Protein AF-A0A6L8K650-F1 (afdb_monomer)

Nearest PDB structures (foldseek):
  8h9d-assembly1_B  TM=2.030E-01  e=3.044E+00  Lachnospiraceae bacterium
  9czx-assembly1_A  TM=2.035E-01  e=5.532E+00  Homo sapiens
  6sgb-assembly1_FH  TM=1.474E-01  e=5.212E+00  Trypanosoma brucei brucei

Organism: NCBI:txid2692175

InterPro domains:
  IPR011727 Conserved hypothetical protein CHP02117 [PF09601] (38-194)

Mean predicted aligned error: 8.69 Å

Structure (mmCIF, N/CA/C/O backbone):
data_AF-A0A6L8K650-F1
#
_entry.id   AF-A0A6L8K650-F1
#
loop_
_atom_site.group_PDB
_atom_site.id
_atom_site.type_symbol
_atom_site.label_atom_id
_atom_site.label_alt_id
_atom_site.label_comp_id
_atom_site.label_asym_id
_atom_site.label_entity_id
_atom_site.label_seq_id
_atom_site.pdbx_PDB_ins_code
_atom_site.Cartn_x
_atom_site.Cartn_y
_atom_site.Cartn_z
_atom_site.occupancy
_atom_site.B_iso_or_equiv
_atom_site.auth_seq_id
_atom_site.auth_comp_id
_atom_site.auth_asym_id
_atom_site.auth_atom_id
_atom_site.pdbx_PDB_model_num
ATOM 1 N N . MET A 1 1 ? -36.665 32.846 -12.725 1.00 59.66 1 MET A N 1
ATOM 2 C CA . MET A 1 1 ? -35.659 33.021 -11.647 1.00 59.66 1 MET A CA 1
ATOM 3 C C . MET A 1 1 ? -35.936 32.150 -10.416 1.00 59.66 1 MET A C 1
ATOM 5 O O . MET A 1 1 ? -35.085 31.331 -10.105 1.00 59.66 1 MET A O 1
ATOM 9 N N . LYS A 1 2 ? -37.113 32.217 -9.766 1.00 64.81 2 LYS A N 1
ATOM 10 C CA . LYS A 1 2 ? -37.442 31.394 -8.571 1.00 64.81 2 LYS A CA 1
ATOM 11 C C . LYS A 1 2 ? -37.298 29.869 -8.769 1.00 64.81 2 LYS A C 1
ATOM 13 O O . LYS A 1 2 ? -36.776 29.189 -7.899 1.00 64.81 2 LYS A O 1
ATOM 18 N N . SER A 1 3 ? -37.685 29.346 -9.937 1.00 71.38 3 SER A N 1
ATOM 19 C CA . SER A 1 3 ? -37.555 27.914 -10.277 1.00 71.38 3 SER A CA 1
ATOM 20 C C . SER A 1 3 ? -36.099 27.442 -10.433 1.00 71.38 3 SER A C 1
ATOM 22 O O . SER A 1 3 ? -35.783 26.313 -10.069 1.00 71.38 3 SER A O 1
ATOM 24 N N . ILE A 1 4 ? -35.204 28.307 -10.921 1.00 80.31 4 ILE A N 1
ATOM 25 C CA . ILE A 1 4 ? -33.773 27.995 -11.074 1.00 80.31 4 ILE A CA 1
ATOM 26 C C . ILE A 1 4 ? -33.098 27.963 -9.701 1.00 80.31 4 ILE A C 1
ATOM 28 O O . ILE A 1 4 ? -32.397 27.005 -9.401 1.00 80.31 4 ILE A O 1
ATOM 32 N N . PHE A 1 5 ? -33.386 28.945 -8.840 1.00 80.81 5 PHE A N 1
ATOM 33 C CA . PHE A 1 5 ? -32.907 28.943 -7.456 1.00 80.81 5 PHE A CA 1
ATOM 34 C C . PHE A 1 5 ? -33.382 27.704 -6.695 1.00 80.81 5 PHE A C 1
ATOM 36 O O . PHE A 1 5 ? -32.567 27.038 -6.075 1.00 80.81 5 PHE A O 1
ATOM 43 N N . LEU A 1 6 ? -34.657 27.322 -6.825 1.00 77.56 6 LEU A N 1
ATOM 44 C CA . LEU A 1 6 ? -35.187 26.118 -6.181 1.00 77.56 6 LEU A CA 1
ATOM 45 C C . LEU A 1 6 ? -34.489 24.835 -6.663 1.00 77.56 6 LEU A C 1
ATOM 47 O O . LEU A 1 6 ? -34.169 23.974 -5.851 1.00 77.56 6 LEU A O 1
ATOM 51 N N . ARG A 1 7 ? -34.202 24.712 -7.967 1.00 83.31 7 ARG A N 1
ATOM 52 C CA . ARG A 1 7 ? -33.464 23.564 -8.522 1.00 83.31 7 ARG A CA 1
ATOM 53 C C . ARG A 1 7 ? -32.014 23.521 -8.043 1.00 83.31 7 ARG A C 1
ATOM 55 O O . ARG A 1 7 ? -31.540 22.446 -7.702 1.00 83.31 7 ARG A O 1
ATOM 62 N N . ILE A 1 8 ? -31.339 24.669 -7.969 1.00 84.56 8 ILE A N 1
ATOM 63 C CA . ILE A 1 8 ? -29.972 24.770 -7.436 1.00 84.56 8 ILE A CA 1
ATOM 64 C C . ILE A 1 8 ? -29.956 24.416 -5.946 1.00 84.56 8 ILE A C 1
ATOM 66 O O . ILE A 1 8 ? -29.115 23.637 -5.516 1.00 84.56 8 ILE A O 1
ATOM 70 N N . THR A 1 9 ? -30.911 24.919 -5.163 1.00 83.94 9 THR A N 1
ATOM 71 C CA . THR A 1 9 ? -31.036 24.596 -3.737 1.00 83.94 9 THR A CA 1
ATOM 72 C C . THR A 1 9 ? -31.316 23.112 -3.517 1.00 83.94 9 THR A C 1
ATOM 74 O O . THR A 1 9 ? -30.666 22.509 -2.673 1.00 83.94 9 THR A O 1
ATOM 77 N N . ILE A 1 10 ? -32.209 22.494 -4.300 1.00 82.62 10 ILE A N 1
ATOM 78 C CA . ILE A 1 10 ? -32.459 21.044 -4.236 1.00 82.62 10 ILE A CA 1
ATOM 79 C C . ILE A 1 10 ? -31.198 20.261 -4.620 1.00 82.62 10 ILE A C 1
ATOM 81 O O . ILE A 1 10 ? -30.844 19.316 -3.925 1.00 82.62 10 ILE A O 1
ATOM 85 N N . PHE A 1 11 ? -30.484 20.667 -5.672 1.00 79.25 11 PHE A N 1
ATOM 86 C CA . PHE A 1 11 ? -29.248 20.005 -6.093 1.00 79.25 11 PHE A CA 1
ATOM 87 C C . PHE A 1 11 ? -28.149 20.104 -5.021 1.00 79.25 11 PHE A C 1
ATOM 89 O O . PHE A 1 11 ? -27.496 19.111 -4.715 1.00 79.25 11 PHE A O 1
ATOM 96 N N . LEU A 1 12 ? -28.001 21.269 -4.382 1.00 77.62 12 LEU A N 1
ATOM 97 C CA . LEU A 1 12 ? -27.090 21.472 -3.251 1.00 77.62 12 LEU A CA 1
ATOM 98 C C . LEU A 1 12 ? -27.502 20.648 -2.021 1.00 77.62 12 LEU A C 1
ATOM 100 O O . LEU A 1 12 ? -26.639 20.062 -1.376 1.00 77.62 12 LEU A O 1
ATOM 104 N N . LEU A 1 13 ? -28.800 20.545 -1.715 1.00 71.19 13 LEU A N 1
ATOM 105 C CA . LEU A 1 13 ? -29.311 19.708 -0.620 1.00 71.19 13 LEU A CA 1
ATOM 106 C C . LEU A 1 13 ? -29.096 18.209 -0.873 1.00 71.19 13 LEU A C 1
ATOM 108 O O . LEU A 1 13 ? -28.743 17.485 0.055 1.00 71.19 13 LEU A O 1
ATOM 112 N N . VAL A 1 14 ? -29.258 17.745 -2.114 1.00 68.69 14 VAL A N 1
ATOM 113 C CA . VAL A 1 14 ? -28.962 16.357 -2.507 1.00 68.69 14 VAL A CA 1
ATOM 114 C C . VAL A 1 14 ? -27.458 16.072 -2.415 1.00 68.69 14 VAL A C 1
ATOM 116 O O . VAL A 1 14 ? -27.069 15.025 -1.902 1.00 68.69 14 VAL A O 1
ATOM 119 N N . LEU A 1 15 ? -26.602 17.017 -2.820 1.00 61.91 15 LEU A N 1
ATOM 120 C CA . LEU A 1 15 ? -25.147 16.915 -2.639 1.00 61.91 15 LEU A CA 1
ATOM 121 C C . LEU A 1 15 ? -24.738 16.895 -1.155 1.00 61.91 15 LEU A C 1
ATOM 123 O O . LEU A 1 15 ? -23.827 16.158 -0.786 1.00 61.91 15 LEU A O 1
ATOM 127 N N . LEU A 1 16 ? -25.426 17.654 -0.296 1.00 57.44 16 LEU A N 1
ATOM 128 C CA . LEU A 1 16 ? -25.187 17.675 1.153 1.00 57.44 16 LEU A CA 1
ATOM 129 C C . LEU A 1 16 ? -25.610 16.363 1.842 1.00 57.44 16 LEU A C 1
ATOM 131 O O . LEU A 1 16 ? -24.931 15.918 2.763 1.00 57.44 16 LEU A O 1
ATOM 135 N N . GLN A 1 17 ? -26.680 15.708 1.378 1.00 52.38 17 GLN A N 1
ATOM 136 C CA . GLN A 1 17 ? -27.142 14.407 1.897 1.00 52.38 17 GLN A CA 1
ATOM 137 C C . GLN A 1 17 ? -26.203 13.242 1.527 1.00 52.38 17 GLN A C 1
ATOM 139 O O . GLN A 1 17 ? -26.107 12.267 2.270 1.00 52.38 17 GLN A O 1
ATOM 144 N N . ALA A 1 18 ? -25.449 13.350 0.428 1.00 51.81 18 ALA A N 1
ATOM 145 C CA . ALA A 1 18 ? -24.455 12.346 0.040 1.00 51.81 18 ALA A CA 1
ATOM 146 C C . ALA A 1 18 ? -23.216 12.313 0.964 1.00 51.81 18 ALA A C 1
ATOM 148 O O . ALA A 1 18 ? -22.463 11.341 0.945 1.00 51.81 18 ALA A O 1
ATOM 149 N N . GLY A 1 19 ? -23.007 13.341 1.797 1.00 47.22 19 GLY A N 1
ATOM 150 C CA . GLY A 1 19 ? -21.854 13.440 2.700 1.00 47.22 19 GLY A CA 1
ATOM 151 C C . GLY A 1 19 ? -21.900 12.507 3.917 1.00 47.22 19 GLY A C 1
ATOM 152 O O . GLY A 1 19 ? -20.856 12.205 4.488 1.00 47.22 19 GLY A O 1
ATOM 153 N N . CYS A 1 20 ? -23.080 12.010 4.306 1.00 48.50 20 CYS A N 1
ATOM 154 C CA . CYS A 1 20 ? -23.229 11.104 5.454 1.00 48.50 20 CYS A CA 1
ATOM 155 C C . CYS A 1 20 ? -22.991 9.625 5.108 1.00 48.50 20 CYS A C 1
ATOM 157 O O . CYS A 1 20 ? -22.769 8.824 6.008 1.00 48.50 20 CYS A O 1
ATOM 159 N N . ALA A 1 21 ? -22.986 9.259 3.823 1.00 52.47 21 ALA A N 1
ATOM 160 C CA . ALA A 1 21 ? -22.781 7.880 3.367 1.00 52.47 21 ALA A CA 1
ATOM 161 C C . ALA A 1 21 ? -21.301 7.436 3.362 1.00 52.47 21 ALA A C 1
ATOM 163 O O . ALA A 1 21 ? -20.984 6.356 2.867 1.00 52.47 21 ALA A O 1
ATOM 164 N N . GLY A 1 22 ? -20.388 8.283 3.855 1.00 63.62 22 GLY A N 1
ATOM 165 C CA . GLY A 1 22 ? -18.945 8.066 3.744 1.00 63.62 22 GLY A CA 1
ATOM 166 C C . GLY A 1 22 ? -18.230 7.595 5.013 1.00 63.62 22 GLY A C 1
ATOM 167 O O . GLY A 1 22 ? -17.076 7.178 4.926 1.00 63.62 22 GLY A O 1
ATOM 168 N N . VAL A 1 23 ? -18.872 7.671 6.182 1.00 73.31 23 VAL A N 1
ATOM 169 C CA . VAL A 1 23 ? -18.232 7.309 7.455 1.00 73.31 23 VAL A CA 1
ATOM 170 C C . VAL A 1 23 ? -18.497 5.830 7.743 1.00 73.31 23 VAL A C 1
ATOM 172 O O . VAL A 1 23 ? -19.666 5.460 7.858 1.00 73.31 23 VAL A O 1
ATOM 175 N N . PRO A 1 24 ? -17.459 4.986 7.867 1.00 82.06 24 PRO A N 1
ATOM 176 C CA . PRO A 1 24 ? -17.648 3.577 8.178 1.00 82.06 24 PRO A CA 1
ATOM 177 C C . PRO A 1 24 ? -18.309 3.412 9.547 1.00 82.06 24 PRO A C 1
ATOM 179 O O . PRO A 1 24 ? -17.928 4.068 10.519 1.00 82.06 24 PRO A O 1
ATOM 182 N N . ALA A 1 25 ? -19.287 2.518 9.634 1.00 85.50 25 ALA A N 1
ATOM 183 C CA . ALA A 1 25 ? -19.864 2.066 10.887 1.00 85.50 25 ALA A CA 1
ATOM 184 C C . ALA A 1 25 ? -19.207 0.756 11.334 1.00 85.50 25 ALA A C 1
ATOM 186 O O . ALA A 1 25 ? -18.624 0.004 10.554 1.00 85.50 25 ALA A O 1
ATOM 187 N N . ARG A 1 26 ? -19.332 0.433 12.624 1.00 84.38 26 ARG A N 1
ATOM 188 C CA . ARG A 1 26 ? -18.786 -0.818 13.172 1.00 84.38 26 ARG A CA 1
ATOM 189 C C . ARG A 1 26 ? -19.390 -2.064 12.516 1.00 84.38 26 ARG A C 1
ATOM 191 O O . ARG A 1 26 ? -18.689 -3.058 12.365 1.00 84.38 26 ARG A O 1
ATOM 198 N N . SER A 1 27 ? -20.665 -2.003 12.134 1.00 88.12 27 SER A N 1
ATOM 199 C CA . SER A 1 27 ? -21.363 -3.068 11.403 1.00 88.12 27 SER A CA 1
ATOM 200 C C . SER A 1 27 ? -20.740 -3.381 10.045 1.00 88.12 27 SER A C 1
ATOM 202 O O . SER A 1 27 ? -20.952 -4.474 9.531 1.00 88.12 27 SER A O 1
ATOM 204 N N . ASP A 1 28 ? -19.973 -2.444 9.485 1.00 89.88 28 ASP A N 1
ATOM 205 C CA . ASP A 1 28 ? -19.364 -2.576 8.163 1.00 89.88 28 ASP A CA 1
ATOM 206 C C . ASP A 1 28 ? -17.992 -3.260 8.237 1.00 89.88 28 ASP A C 1
ATOM 208 O O . ASP A 1 28 ? -17.417 -3.619 7.211 1.00 89.88 28 ASP A O 1
ATOM 212 N N . LEU A 1 29 ? -17.441 -3.441 9.445 1.00 91.25 29 LEU A N 1
ATOM 213 C CA . LEU A 1 29 ? -16.182 -4.152 9.631 1.00 91.25 29 LEU A CA 1
ATOM 214 C C . LEU A 1 29 ? -16.368 -5.657 9.393 1.00 91.25 29 LEU A C 1
ATOM 216 O O . LEU A 1 29 ? -17.342 -6.245 9.875 1.00 91.25 29 LEU A O 1
ATOM 220 N N . PRO A 1 30 ? -15.386 -6.321 8.759 1.00 89.00 30 PRO A N 1
ATOM 221 C CA . PRO A 1 30 ? -15.392 -7.768 8.632 1.00 89.00 30 PRO A CA 1
ATOM 222 C C . PRO A 1 30 ? -15.540 -8.464 9.990 1.00 89.00 30 PRO A C 1
ATOM 224 O O . PRO A 1 30 ? -14.806 -8.198 10.954 1.00 89.00 30 PRO A O 1
ATOM 227 N N . SER A 1 31 ? -16.501 -9.382 10.044 1.00 86.69 31 SER A N 1
ATOM 228 C CA . SER A 1 31 ? -16.737 -10.243 11.200 1.00 86.69 31 SER A CA 1
ATOM 229 C C . SER A 1 31 ? -15.712 -11.380 11.255 1.00 86.69 31 SER A C 1
ATOM 231 O O . SER A 1 31 ? -15.200 -11.825 10.230 1.00 86.69 31 SER A O 1
ATOM 233 N N . GLY A 1 32 ? -15.437 -11.881 12.461 1.00 88.00 32 GLY A N 1
ATOM 234 C CA . GLY A 1 32 ? -14.516 -12.998 12.684 1.00 88.00 32 GLY A CA 1
ATOM 235 C C . GLY A 1 32 ? -13.090 -12.587 13.062 1.00 88.00 32 GLY A C 1
ATOM 236 O O . GLY A 1 32 ? -12.798 -11.422 13.364 1.00 88.00 32 GLY A O 1
ATOM 237 N N . SER A 1 33 ? -12.216 -13.599 13.098 1.00 91.50 33 SER A N 1
ATOM 238 C CA . SER A 1 33 ? -10.804 -13.449 13.457 1.00 91.50 33 SER A CA 1
ATOM 239 C C . SER A 1 33 ? -10.058 -12.612 12.418 1.00 91.50 33 SER A C 1
ATOM 241 O O . SER A 1 33 ? -10.231 -12.796 11.212 1.00 91.50 33 SER A O 1
ATOM 243 N N . LYS A 1 34 ? -9.211 -11.703 12.904 1.00 95.25 34 LYS A N 1
ATOM 244 C CA . LYS A 1 34 ? -8.369 -10.813 12.100 1.00 95.25 34 LYS A CA 1
ATOM 245 C C . LYS A 1 34 ? -6.898 -11.073 12.441 1.00 95.25 34 LYS A C 1
ATOM 247 O O . LYS A 1 34 ? -6.323 -10.311 13.214 1.00 95.25 34 LYS A O 1
ATOM 252 N N . PRO A 1 35 ? -6.321 -12.194 11.967 1.00 96.62 35 PRO A N 1
ATOM 253 C CA . PRO A 1 35 ? -4.983 -12.618 12.375 1.00 96.62 35 PRO A CA 1
ATOM 254 C C . PRO A 1 35 ? -3.867 -11.750 11.781 1.00 96.62 35 PRO A C 1
ATOM 256 O O . PRO A 1 35 ? -2.741 -11.813 12.265 1.00 96.62 35 PRO A O 1
ATOM 259 N N . HIS A 1 36 ? -4.162 -10.941 10.758 1.00 98.06 36 HIS A N 1
ATOM 260 C CA . HIS A 1 36 ? -3.174 -10.107 10.077 1.00 98.06 36 HIS A CA 1
ATOM 261 C C . HIS A 1 36 ? -3.326 -8.645 10.460 1.00 98.06 36 HIS A C 1
ATOM 263 O O . HIS A 1 36 ? -4.435 -8.150 10.659 1.00 98.06 36 HIS A O 1
ATOM 269 N N . THR A 1 37 ? -2.204 -7.934 10.498 1.00 98.25 37 THR A N 1
ATOM 270 C CA . THR A 1 37 ? -2.181 -6.472 10.574 1.00 98.25 37 THR A CA 1
ATOM 271 C C . THR A 1 37 ? -1.413 -5.942 9.376 1.00 98.25 37 THR A C 1
ATOM 273 O O . THR A 1 37 ? -0.283 -6.357 9.127 1.00 98.25 37 THR A O 1
ATOM 276 N N . ILE A 1 38 ? -2.030 -5.021 8.643 1.00 98.44 38 ILE A N 1
ATOM 277 C CA . ILE A 1 38 ? -1.358 -4.215 7.622 1.00 98.44 38 ILE A CA 1
ATOM 278 C C . ILE A 1 38 ? -1.255 -2.782 8.123 1.00 98.44 38 ILE A C 1
ATOM 280 O O . ILE A 1 38 ? -2.034 -2.362 8.983 1.00 98.44 38 ILE A O 1
ATOM 284 N N . TYR A 1 39 ? -0.330 -2.014 7.565 1.00 98.50 39 TYR A N 1
ATOM 285 C CA . TYR A 1 39 ? -0.172 -0.616 7.929 1.00 98.50 39 TYR A CA 1
ATOM 286 C C . TYR A 1 39 ? -0.296 0.269 6.699 1.00 98.50 39 TYR A C 1
ATOM 288 O O . TYR A 1 39 ? 0.430 0.098 5.724 1.00 98.50 39 TYR A O 1
ATOM 296 N N . LEU A 1 40 ? -1.209 1.233 6.753 1.00 97.75 40 LEU A N 1
ATOM 297 C CA . LEU A 1 40 ? -1.225 2.335 5.804 1.00 97.75 40 LEU A CA 1
ATOM 298 C C . LEU A 1 40 ? -0.169 3.353 6.229 1.00 97.75 40 LEU A C 1
ATOM 300 O O . LEU A 1 40 ? -0.213 3.836 7.358 1.00 97.75 40 LEU A O 1
ATOM 304 N N . VAL A 1 41 ? 0.743 3.689 5.322 1.00 95.94 41 VAL A N 1
ATOM 305 C CA . VAL A 1 41 ? 1.815 4.665 5.537 1.00 95.94 41 VAL A CA 1
ATOM 306 C C . VAL A 1 41 ? 1.568 5.883 4.655 1.00 95.94 41 VAL A C 1
ATOM 308 O O . VAL A 1 41 ? 1.332 5.738 3.453 1.00 95.94 41 VAL A O 1
ATOM 311 N N . GLN A 1 42 ? 1.638 7.079 5.235 1.00 90.56 42 GLN A N 1
ATOM 312 C CA . GLN A 1 42 ? 1.537 8.349 4.522 1.00 90.56 42 GLN A CA 1
ATOM 313 C C . GLN A 1 42 ? 2.910 9.029 4.415 1.00 90.56 42 GLN A C 1
ATOM 315 O O . GLN A 1 42 ? 3.587 9.269 5.405 1.00 90.56 42 GLN A O 1
ATOM 320 N N . TYR A 1 43 ? 3.295 9.415 3.200 1.00 85.00 43 TYR A N 1
ATOM 321 C CA . TYR A 1 43 ? 4.481 10.225 2.915 1.00 85.00 43 TYR A CA 1
ATOM 322 C C . TYR A 1 43 ? 4.040 11.566 2.325 1.00 85.00 43 TYR A C 1
ATOM 324 O O . TYR A 1 43 ? 4.046 11.772 1.108 1.00 85.00 43 TYR A O 1
ATOM 332 N N . GLY A 1 44 ? 3.569 12.473 3.185 1.00 82.75 44 GLY A N 1
ATOM 333 C CA . GLY A 1 44 ? 2.995 13.758 2.777 1.00 82.75 44 GLY A CA 1
ATOM 334 C C . GLY A 1 44 ? 1.749 13.596 1.895 1.00 82.75 44 GLY A C 1
ATOM 335 O O . GLY A 1 44 ? 0.628 13.531 2.391 1.00 82.75 44 GLY A O 1
ATOM 336 N N . TRP A 1 45 ? 1.945 13.540 0.581 1.00 77.38 45 TRP A N 1
ATOM 337 C CA . TRP A 1 45 ? 0.917 13.462 -0.465 1.00 77.38 45 TRP A CA 1
ATOM 338 C C . TRP A 1 45 ? 0.803 12.072 -1.115 1.00 77.38 45 TRP A C 1
ATOM 340 O O . TRP A 1 45 ? -0.113 11.844 -1.909 1.00 77.38 45 TRP A O 1
ATOM 350 N N . HIS A 1 46 ? 1.692 11.148 -0.744 1.00 84.62 46 HIS A N 1
ATOM 351 C CA . HIS A 1 46 ? 1.741 9.771 -1.222 1.00 84.62 46 HIS A CA 1
ATOM 352 C C . HIS A 1 46 ? 1.318 8.784 -0.126 1.00 84.62 46 HIS A C 1
ATOM 354 O O . HIS A 1 46 ? 1.495 9.058 1.062 1.00 84.62 46 HIS A O 1
ATOM 360 N N . THR A 1 47 ? 0.774 7.633 -0.522 1.00 90.19 47 THR A N 1
ATOM 361 C CA . THR A 1 47 ? 0.422 6.537 0.387 1.00 90.19 47 THR A CA 1
ATOM 362 C C . THR A 1 47 ?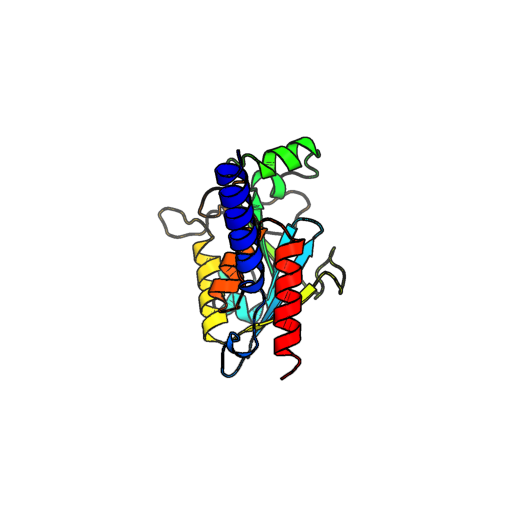 0.962 5.203 -0.115 1.00 90.19 47 THR A C 1
ATOM 364 O O . THR A 1 47 ? 0.997 4.947 -1.318 1.00 90.19 47 THR A O 1
ATOM 367 N N . ALA A 1 48 ? 1.361 4.353 0.827 1.00 95.06 48 ALA A N 1
ATOM 368 C CA . ALA A 1 48 ? 1.846 2.998 0.589 1.00 95.06 48 ALA A CA 1
ATOM 369 C C . ALA A 1 48 ? 1.326 2.050 1.680 1.00 95.06 48 ALA A C 1
ATOM 371 O O . ALA A 1 48 ? 0.862 2.491 2.734 1.00 95.06 48 ALA A O 1
ATOM 372 N N . LEU A 1 49 ? 1.404 0.745 1.434 1.00 98.19 49 LEU A N 1
ATOM 373 C CA . LEU A 1 49 ? 1.039 -0.285 2.402 1.00 98.19 49 LEU A CA 1
ATOM 374 C C . LEU A 1 49 ? 2.291 -1.011 2.891 1.00 98.19 49 LEU A C 1
ATOM 376 O O . LEU A 1 49 ? 3.135 -1.410 2.095 1.00 98.19 49 LEU A O 1
ATOM 380 N N . LEU A 1 50 ? 2.405 -1.194 4.201 1.00 98.25 50 LEU A N 1
ATOM 381 C CA . LEU A 1 50 ? 3.454 -1.974 4.844 1.00 98.25 50 LEU A CA 1
ATOM 382 C C . LEU A 1 50 ? 2.848 -3.259 5.417 1.00 98.25 50 LEU A C 1
ATOM 384 O O . LEU A 1 50 ? 1.795 -3.237 6.060 1.00 98.25 50 LEU A O 1
ATOM 388 N N . PHE A 1 51 ? 3.535 -4.369 5.193 1.00 98.31 51 PHE A N 1
ATOM 389 C CA . PHE A 1 51 ? 3.092 -5.718 5.529 1.00 98.31 51 PHE A CA 1
ATOM 390 C C . PHE A 1 51 ? 4.108 -6.411 6.422 1.00 98.31 51 PHE A C 1
ATOM 392 O O . PHE A 1 51 ? 5.302 -6.148 6.284 1.00 98.31 51 PHE A O 1
ATOM 399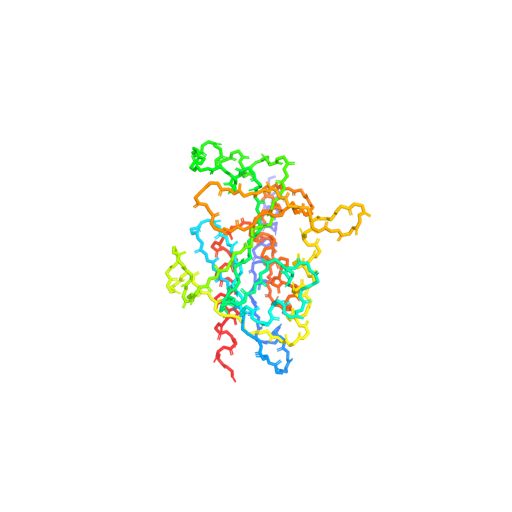 N N . ASP A 1 52 ? 3.652 -7.344 7.262 1.00 97.62 52 ASP A N 1
ATOM 400 C CA . ASP A 1 52 ? 4.531 -8.395 7.783 1.00 97.62 52 ASP A CA 1
ATOM 401 C C . ASP A 1 52 ? 5.140 -9.161 6.599 1.00 97.62 52 ASP A C 1
ATOM 403 O O . ASP A 1 52 ? 4.414 -9.662 5.733 1.00 97.62 52 ASP A O 1
ATOM 407 N N . GLY A 1 53 ? 6.471 -9.178 6.530 1.00 96.81 53 GLY A N 1
ATOM 408 C CA . GLY A 1 53 ? 7.207 -9.700 5.383 1.00 96.81 53 GLY A CA 1
ATOM 409 C C . GLY A 1 53 ? 6.952 -11.189 5.144 1.00 96.81 53 GLY A C 1
ATOM 410 O O . GLY A 1 53 ? 6.508 -11.539 4.047 1.00 96.81 53 GLY A O 1
ATOM 411 N N . PRO A 1 54 ? 7.146 -12.071 6.142 1.00 96.06 54 PRO A N 1
ATOM 412 C CA . PRO A 1 54 ? 6.827 -13.489 5.998 1.00 96.06 54 PRO A CA 1
ATOM 413 C C . PRO A 1 54 ? 5.383 -13.740 5.542 1.00 96.06 54 PRO A C 1
ATOM 415 O O . PRO A 1 54 ? 5.156 -14.569 4.658 1.00 96.06 54 PRO A O 1
ATOM 418 N N . ALA A 1 55 ? 4.405 -13.007 6.084 1.00 96.19 55 ALA A N 1
ATOM 419 C CA . ALA A 1 55 ? 2.999 -13.200 5.743 1.00 96.19 55 ALA A CA 1
ATOM 420 C C . ALA A 1 55 ? 2.678 -12.889 4.272 1.00 96.19 55 ALA A C 1
ATOM 422 O O . ALA A 1 55 ? 1.969 -13.682 3.639 1.00 96.19 55 ALA A O 1
ATOM 423 N N . ILE A 1 56 ? 3.172 -11.767 3.727 1.00 96.81 56 ILE A N 1
ATOM 424 C CA . ILE A 1 56 ? 2.936 -11.396 2.319 1.00 96.81 56 ILE A CA 1
ATOM 425 C C . ILE A 1 56 ? 3.756 -12.260 1.355 1.00 96.81 56 ILE A C 1
ATOM 427 O O . ILE A 1 56 ? 3.218 -12.731 0.352 1.00 96.81 56 ILE A O 1
ATOM 431 N N . LEU A 1 57 ? 5.032 -12.515 1.661 1.00 95.44 57 LEU A N 1
ATOM 432 C CA . LEU A 1 57 ? 5.938 -13.244 0.767 1.00 95.44 57 LEU A CA 1
ATOM 433 C C . LEU A 1 57 ? 5.551 -14.718 0.619 1.00 95.44 57 LEU A C 1
ATOM 435 O O . LEU A 1 57 ? 5.699 -15.273 -0.464 1.00 95.44 57 LEU A O 1
ATOM 439 N N . ALA A 1 58 ? 4.976 -15.330 1.659 1.00 94.31 58 ALA A N 1
ATOM 440 C CA . ALA A 1 58 ? 4.460 -16.698 1.587 1.00 94.31 58 ALA A CA 1
ATOM 441 C C . ALA A 1 58 ? 3.204 -16.851 0.705 1.00 94.31 58 ALA A C 1
ATOM 443 O O . ALA A 1 58 ? 2.838 -17.973 0.360 1.00 94.31 58 ALA A O 1
ATOM 444 N N . ARG A 1 59 ? 2.513 -15.751 0.375 1.00 95.12 59 ARG A N 1
ATOM 445 C CA . ARG A 1 59 ? 1.239 -15.761 -0.368 1.00 95.12 59 ARG A CA 1
ATOM 446 C C . ARG A 1 59 ? 1.349 -15.173 -1.770 1.00 95.12 59 ARG A C 1
ATOM 448 O O . ARG A 1 59 ? 0.569 -15.546 -2.639 1.00 95.12 59 ARG A O 1
ATOM 455 N N . SER A 1 60 ? 2.286 -14.253 -1.991 1.00 95.25 60 SER A N 1
ATOM 456 C CA . SER A 1 60 ? 2.465 -13.616 -3.294 1.00 95.25 60 SER A CA 1
ATOM 457 C C . SER A 1 60 ? 3.161 -14.558 -4.272 1.00 95.25 60 SER A C 1
ATOM 459 O O . SER A 1 60 ? 4.287 -15.000 -4.041 1.00 95.25 60 SER A O 1
ATOM 461 N N . ALA A 1 61 ? 2.525 -14.792 -5.417 1.00 93.06 61 ALA A N 1
ATOM 462 C CA . ALA A 1 61 ? 3.095 -15.575 -6.508 1.00 93.06 61 ALA A CA 1
ATOM 463 C C . ALA A 1 61 ? 4.194 -14.814 -7.269 1.00 93.06 61 ALA A C 1
ATOM 465 O O . ALA A 1 61 ? 4.982 -15.427 -7.988 1.00 93.06 61 ALA A O 1
ATOM 466 N N . LYS A 1 62 ? 4.243 -13.480 -7.141 1.00 92.00 62 LYS A N 1
ATOM 467 C CA . LYS A 1 62 ? 5.154 -12.616 -7.910 1.00 92.00 62 LYS A CA 1
ATOM 468 C C . LYS A 1 62 ? 6.286 -12.006 -7.090 1.00 92.00 62 LYS A C 1
ATOM 470 O O . LYS A 1 62 ? 7.330 -11.717 -7.661 1.00 92.00 62 LYS A O 1
ATOM 475 N N . LEU A 1 63 ? 6.107 -11.809 -5.785 1.00 91.31 63 LEU A N 1
ATOM 476 C CA . LEU A 1 63 ? 7.092 -11.135 -4.932 1.00 91.31 63 LEU A CA 1
ATOM 477 C C . LEU A 1 63 ? 8.002 -12.107 -4.176 1.00 91.31 63 LEU A C 1
ATOM 479 O O . LEU A 1 63 ? 9.161 -11.776 -3.933 1.00 91.31 63 LEU A O 1
ATOM 483 N N . GLY A 1 64 ? 7.513 -13.306 -3.841 1.00 84.69 64 GLY A N 1
ATOM 484 C CA . GLY A 1 64 ? 8.236 -14.261 -2.991 1.00 84.69 64 GLY A CA 1
ATOM 485 C C . GLY A 1 64 ? 9.569 -14.763 -3.561 1.00 84.69 64 GLY A C 1
ATOM 486 O O . GLY A 1 64 ? 10.399 -15.259 -2.813 1.00 84.69 64 GLY A O 1
ATOM 487 N N . ALA A 1 65 ? 9.814 -14.627 -4.868 1.00 81.50 65 ALA A N 1
ATOM 488 C CA . ALA A 1 65 ? 11.098 -14.996 -5.470 1.00 81.50 65 ALA A CA 1
ATOM 489 C C . ALA A 1 65 ? 12.182 -13.918 -5.287 1.00 81.50 65 ALA A C 1
ATOM 491 O O . ALA A 1 65 ? 13.365 -14.247 -5.188 1.00 81.50 65 ALA A O 1
ATOM 492 N N . ASP A 1 66 ? 11.790 -12.642 -5.244 1.00 80.56 66 ASP A N 1
ATOM 493 C CA . ASP A 1 66 ? 12.702 -11.492 -5.307 1.00 80.56 66 ASP A CA 1
ATOM 494 C C . ASP A 1 66 ? 13.063 -10.907 -3.937 1.00 80.56 66 ASP A C 1
ATOM 496 O O . ASP A 1 66 ? 14.041 -10.157 -3.826 1.00 80.56 66 ASP A O 1
ATOM 500 N N . PHE A 1 67 ? 12.285 -11.248 -2.910 1.00 83.12 67 PHE A N 1
ATOM 501 C CA . PHE A 1 67 ? 12.407 -10.739 -1.551 1.00 83.12 67 PHE A CA 1
ATOM 502 C C . PHE A 1 67 ? 12.403 -11.897 -0.560 1.00 83.12 67 PHE A C 1
ATOM 504 O O . PHE A 1 67 ? 11.505 -12.733 -0.588 1.00 83.12 67 PHE A O 1
ATOM 511 N N . HIS A 1 68 ? 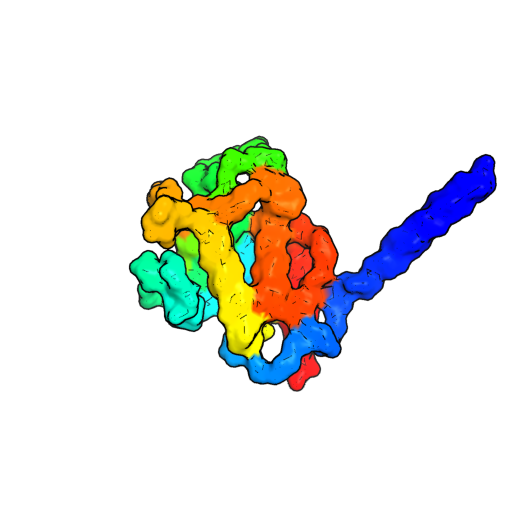13.386 -11.900 0.337 1.00 82.56 68 HIS A N 1
ATOM 512 C CA . HIS A 1 68 ? 13.556 -12.887 1.404 1.00 82.56 68 HIS A CA 1
ATOM 513 C C . HIS A 1 68 ? 14.035 -12.163 2.663 1.00 82.56 68 HIS A C 1
ATOM 515 O O . HIS A 1 68 ? 14.619 -11.085 2.565 1.00 82.56 68 HIS A O 1
ATOM 521 N N . ASP A 1 69 ? 13.780 -12.739 3.836 1.00 84.38 69 ASP A N 1
ATOM 522 C CA . ASP A 1 69 ? 14.358 -12.300 5.118 1.00 84.38 69 ASP A CA 1
ATOM 523 C C . ASP A 1 69 ? 14.106 -10.829 5.516 1.00 84.38 69 ASP A C 1
ATOM 525 O O . ASP A 1 69 ? 14.859 -10.232 6.288 1.00 84.38 69 ASP A O 1
ATOM 529 N N . HIS A 1 70 ? 13.024 -10.222 5.024 1.00 89.94 70 HIS A N 1
ATOM 530 C CA . HIS A 1 70 ? 12.606 -8.884 5.441 1.00 89.94 70 HIS A CA 1
ATOM 531 C C . HIS A 1 70 ? 11.515 -8.961 6.508 1.00 89.94 70 HIS A C 1
ATOM 533 O O . HIS A 1 70 ? 10.509 -9.637 6.314 1.00 89.94 70 HIS A O 1
ATOM 539 N N . GLN A 1 71 ? 11.689 -8.229 7.615 1.00 95.00 71 GLN A N 1
ATOM 540 C CA . GLN A 1 71 ? 10.681 -8.160 8.678 1.00 95.00 71 GLN A CA 1
ATOM 541 C C . GLN A 1 71 ? 9.384 -7.524 8.172 1.00 95.00 71 GLN A C 1
ATOM 543 O O . GLN A 1 71 ? 8.294 -8.001 8.476 1.00 95.00 71 GLN A O 1
ATOM 548 N N . TYR A 1 72 ? 9.509 -6.473 7.364 1.00 97.38 72 TYR A N 1
ATOM 549 C CA . TYR A 1 72 ? 8.384 -5.846 6.698 1.00 97.38 72 TYR A CA 1
ATOM 550 C C . TYR A 1 72 ? 8.652 -5.670 5.207 1.00 97.38 72 TYR A C 1
ATOM 552 O O . TYR A 1 72 ? 9.796 -5.520 4.774 1.00 97.38 72 TYR A O 1
ATOM 560 N N . VAL A 1 73 ? 7.580 -5.627 4.425 1.00 97.19 73 VAL A N 1
ATOM 561 C CA . VAL A 1 73 ? 7.621 -5.290 2.999 1.00 97.19 73 VAL A CA 1
ATOM 562 C C . VAL A 1 73 ? 6.716 -4.090 2.766 1.00 97.19 73 VAL A C 1
ATOM 564 O O . VAL A 1 73 ? 5.540 -4.116 3.124 1.00 97.19 73 VAL A O 1
ATOM 567 N N . LEU A 1 74 ? 7.272 -3.025 2.194 1.00 96.25 74 LEU A N 1
ATOM 568 C CA . LEU A 1 74 ? 6.531 -1.853 1.742 1.00 96.25 74 LEU A CA 1
ATOM 569 C C . LEU A 1 74 ? 6.131 -2.059 0.281 1.00 96.25 74 LEU A C 1
ATOM 571 O O . LEU A 1 74 ? 6.975 -2.419 -0.538 1.00 96.25 74 LEU A O 1
ATOM 575 N N . VAL A 1 75 ? 4.868 -1.796 -0.041 1.00 96.44 75 VAL A N 1
ATOM 576 C CA . VAL A 1 75 ? 4.319 -1.836 -1.397 1.00 96.44 75 VAL A CA 1
ATOM 577 C C . VAL A 1 75 ? 3.627 -0.510 -1.695 1.00 96.44 75 VAL A C 1
ATOM 579 O O . VAL A 1 75 ? 2.695 -0.109 -0.994 1.00 96.44 75 VAL A O 1
ATOM 582 N N . GLY A 1 76 ? 4.075 0.162 -2.749 1.00 92.62 76 GLY A N 1
ATOM 583 C CA . GLY A 1 76 ? 3.484 1.391 -3.267 1.00 92.62 76 GLY A CA 1
ATOM 584 C C . GLY A 1 76 ? 3.170 1.256 -4.752 1.00 92.62 76 GLY A C 1
ATOM 585 O O . GLY A 1 76 ? 3.846 0.531 -5.476 1.00 92.62 76 GLY A O 1
ATOM 586 N N . TRP A 1 77 ? 2.151 1.968 -5.219 1.00 89.81 77 TRP A N 1
ATOM 587 C CA . TRP A 1 77 ? 1.812 2.074 -6.638 1.00 89.81 77 TRP A CA 1
ATOM 588 C C . TRP A 1 77 ? 1.799 3.540 -7.029 1.00 89.81 77 TRP A C 1
ATOM 590 O O . TRP A 1 77 ? 1.343 4.384 -6.256 1.00 89.81 77 TRP A O 1
ATOM 600 N N . GLY A 1 78 ? 2.272 3.876 -8.218 1.00 81.38 78 GLY A N 1
ATOM 601 C CA . GLY A 1 78 ? 2.326 5.269 -8.631 1.00 81.38 78 GLY A CA 1
ATOM 602 C C . GLY A 1 78 ? 2.969 5.458 -9.986 1.00 81.38 78 GLY A C 1
ATOM 603 O O . GLY A 1 78 ? 3.052 4.531 -10.784 1.00 81.38 78 GLY A O 1
ATOM 604 N N . ASP A 1 79 ? 3.383 6.689 -10.244 1.00 70.94 79 ASP A N 1
ATOM 605 C CA . ASP A 1 79 ? 4.000 7.071 -11.505 1.00 70.94 79 ASP A CA 1
ATOM 606 C C . ASP A 1 79 ? 5.409 6.466 -11.611 1.00 70.94 79 ASP A C 1
ATOM 608 O O . ASP A 1 79 ? 6.258 6.698 -10.743 1.00 70.94 79 ASP A O 1
ATOM 612 N N . GLY A 1 80 ? 5.650 5.698 -12.677 1.00 58.66 80 GLY A N 1
ATOM 613 C C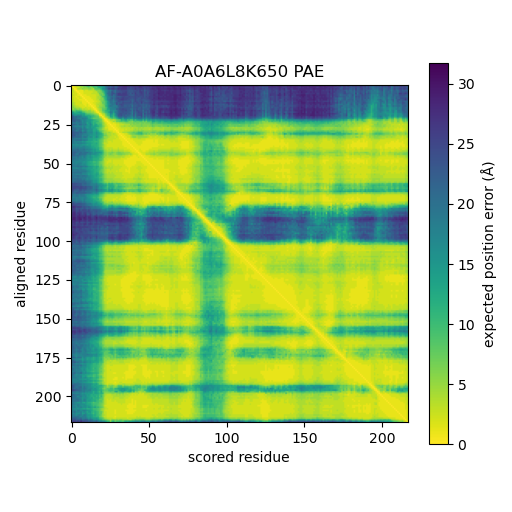A . GLY A 1 80 ? 6.946 5.091 -12.945 1.00 58.66 80 GLY A CA 1
ATOM 614 C C . GLY A 1 80 ? 8.066 6.108 -13.156 1.00 58.66 80 GLY A C 1
ATOM 615 O O . GLY A 1 80 ? 9.159 5.885 -12.655 1.00 58.66 80 GLY A O 1
ATOM 616 N N . GLU A 1 81 ? 7.816 7.249 -13.802 1.00 58.84 81 GLU A N 1
ATOM 617 C CA . GLU A 1 81 ? 8.822 8.305 -13.995 1.00 58.84 81 GLU A CA 1
ATOM 618 C C . GLU A 1 81 ? 9.195 8.991 -12.674 1.00 58.84 81 GLU A C 1
ATOM 620 O O . GLU A 1 81 ? 10.358 9.346 -12.458 1.00 58.84 81 GLU A O 1
ATOM 625 N N . TYR A 1 82 ? 8.218 9.174 -11.778 1.00 59.75 82 TYR A N 1
ATOM 626 C CA . TYR A 1 82 ? 8.429 9.828 -10.481 1.00 59.75 82 TYR A CA 1
ATOM 627 C C . TYR A 1 82 ? 9.239 8.954 -9.520 1.00 59.75 82 TYR A C 1
ATOM 629 O O . TYR A 1 82 ? 10.092 9.460 -8.797 1.00 59.75 82 TYR A O 1
ATOM 637 N N . PHE A 1 83 ? 8.999 7.643 -9.531 1.00 55.47 83 PHE A N 1
ATOM 638 C CA . PHE A 1 83 ? 9.726 6.694 -8.692 1.00 55.47 83 PHE A CA 1
ATOM 639 C C . PHE A 1 83 ? 11.157 6.398 -9.165 1.00 55.47 83 PHE A C 1
ATOM 641 O O . PHE A 1 83 ? 12.000 6.007 -8.359 1.00 55.47 83 PHE A O 1
ATOM 648 N N . VAL A 1 84 ? 11.417 6.579 -10.460 1.00 51.00 84 VAL A N 1
ATOM 649 C CA . VAL A 1 84 ? 12.681 6.240 -11.138 1.00 51.00 84 VAL A CA 1
ATOM 650 C C . VAL A 1 84 ? 13.638 7.438 -11.216 1.00 51.00 84 VAL A C 1
ATOM 652 O O . VAL A 1 84 ? 14.835 7.268 -11.406 1.00 51.00 84 VAL A O 1
ATOM 655 N N . THR A 1 85 ? 13.155 8.671 -11.038 1.00 47.97 85 THR A N 1
ATOM 656 C CA . THR A 1 85 ? 14.015 9.860 -11.134 1.00 47.97 85 THR A CA 1
ATOM 657 C C . THR A 1 85 ? 14.428 10.363 -9.750 1.00 47.97 85 THR A C 1
ATOM 659 O O . THR A 1 85 ? 13.574 10.716 -8.939 1.00 47.97 85 THR A O 1
ATOM 662 N N . GLU A 1 86 ? 15.731 10.486 -9.489 1.00 42.19 86 GLU A N 1
ATOM 663 C CA . GLU A 1 86 ? 16.241 11.205 -8.316 1.00 42.19 86 GLU A CA 1
ATOM 664 C C . GLU A 1 86 ? 15.853 12.694 -8.407 1.00 42.19 86 GLU A C 1
ATOM 666 O O . GLU A 1 86 ? 16.292 13.418 -9.297 1.00 42.19 86 GLU A O 1
ATOM 671 N N . HIS A 1 87 ? 15.002 13.159 -7.490 1.00 45.34 87 HIS A N 1
ATOM 672 C CA . HIS A 1 87 ? 14.591 14.565 -7.346 1.00 45.34 87 HIS A CA 1
ATOM 673 C C . HIS A 1 87 ? 13.889 15.189 -8.570 1.00 45.34 87 HIS A C 1
ATOM 675 O O . HIS A 1 87 ? 14.390 16.147 -9.171 1.00 45.34 87 HIS A O 1
ATOM 681 N N . PRO A 1 88 ? 12.673 14.734 -8.926 1.00 48.19 88 PRO A N 1
ATOM 682 C CA . PRO A 1 88 ? 11.901 15.399 -9.960 1.00 48.19 88 PRO A CA 1
ATOM 683 C C . PRO A 1 88 ? 11.563 16.834 -9.507 1.00 48.19 88 PRO A C 1
ATOM 685 O O . PRO A 1 88 ? 11.023 17.025 -8.412 1.00 48.19 88 PRO A O 1
ATOM 688 N N . PRO A 1 89 ? 11.845 17.866 -10.325 1.00 51.66 89 PRO A N 1
ATOM 689 C CA . PRO A 1 89 ? 11.426 19.231 -10.026 1.00 51.66 89 PRO A CA 1
ATOM 690 C C . PRO A 1 89 ? 9.903 19.289 -9.849 1.00 51.66 89 PRO A C 1
ATOM 692 O O . PRO A 1 89 ? 9.171 18.484 -10.424 1.00 51.66 89 PRO A O 1
ATOM 695 N N . TRP A 1 90 ? 9.402 20.260 -9.083 1.00 49.53 90 TRP A N 1
ATOM 696 C CA . TRP A 1 90 ? 7.967 20.406 -8.784 1.00 49.53 90 TRP A CA 1
ATOM 697 C C . TRP A 1 90 ? 7.073 20.390 -10.042 1.00 49.53 90 TRP A C 1
ATOM 699 O O . TRP A 1 90 ? 5.955 19.886 -10.006 1.00 49.53 90 TRP A O 1
ATOM 709 N N . SER A 1 91 ? 7.581 20.866 -11.182 1.00 48.53 91 SER A N 1
ATOM 710 C CA . SER A 1 91 ? 6.907 20.805 -12.483 1.00 48.53 91 SER A CA 1
ATOM 711 C C . SER A 1 91 ? 6.742 19.375 -13.013 1.00 48.53 91 SER A C 1
ATOM 713 O O . SER A 1 91 ? 5.707 19.062 -13.595 1.00 48.53 91 SER A O 1
ATOM 715 N N . LYS A 1 92 ? 7.712 18.484 -12.770 1.00 50.84 92 LYS A N 1
ATOM 716 C CA . LYS A 1 92 ? 7.589 17.042 -13.025 1.00 50.84 92 LYS A CA 1
ATOM 717 C C . LYS A 1 92 ? 6.706 16.348 -11.992 1.00 50.84 92 LYS A C 1
ATOM 719 O O . LYS A 1 92 ? 6.007 15.427 -12.369 1.00 50.84 92 LYS A O 1
ATOM 724 N N . ALA A 1 93 ? 6.665 16.806 -10.740 1.00 51.50 93 ALA A N 1
ATOM 725 C CA . ALA A 1 93 ? 5.696 16.317 -9.752 1.00 51.50 93 ALA A CA 1
ATOM 726 C C . ALA A 1 93 ? 4.244 16.637 -10.173 1.00 51.50 93 ALA A C 1
ATOM 728 O O . ALA A 1 93 ? 3.360 15.795 -10.059 1.00 51.50 93 ALA A O 1
ATOM 729 N N . VAL A 1 94 ? 4.008 17.828 -10.738 1.00 50.22 94 VAL A N 1
ATOM 730 C CA . VAL A 1 94 ? 2.714 18.217 -11.325 1.00 50.22 94 VAL A CA 1
ATOM 731 C C . VAL A 1 94 ? 2.444 17.489 -12.644 1.00 50.22 94 VAL A C 1
ATOM 733 O O . VAL A 1 94 ? 1.317 17.064 -12.870 1.00 50.22 94 VAL A O 1
ATOM 736 N N . LYS A 1 95 ? 3.452 17.286 -13.505 1.00 50.78 95 LYS A N 1
ATOM 737 C CA . LYS A 1 95 ? 3.302 16.471 -14.722 1.00 50.78 95 LYS A CA 1
ATOM 738 C C . LYS A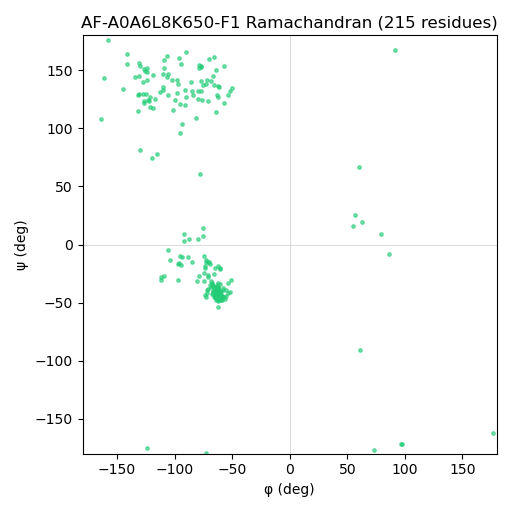 1 95 ? 2.975 15.018 -14.376 1.00 50.78 95 LYS A C 1
ATOM 740 O O . LYS A 1 95 ? 2.058 14.479 -14.973 1.00 50.78 95 LYS A O 1
ATOM 745 N N . ALA A 1 96 ? 3.641 14.438 -13.382 1.00 52.25 96 ALA A N 1
ATOM 746 C CA . ALA A 1 96 ? 3.374 13.091 -12.899 1.00 52.25 96 ALA A CA 1
ATOM 747 C C . ALA A 1 96 ? 1.920 12.944 -12.437 1.00 52.25 96 ALA A C 1
ATOM 749 O O . ALA A 1 96 ? 1.257 11.979 -12.779 1.00 52.25 96 ALA A O 1
ATOM 750 N N . LEU A 1 97 ? 1.360 13.964 -11.771 1.00 49.25 97 LEU A N 1
ATOM 751 C CA . LEU A 1 97 ? -0.066 14.014 -11.418 1.00 49.25 97 LEU A CA 1
ATOM 752 C C . LEU A 1 97 ? -1.023 14.088 -12.628 1.00 49.25 97 LEU A C 1
ATOM 754 O O . LEU A 1 97 ? -2.212 13.799 -12.471 1.00 49.25 97 LEU A O 1
ATOM 758 N N . LEU A 1 98 ? -0.545 14.499 -13.808 1.00 43.81 98 LEU A N 1
ATOM 759 C CA . LEU A 1 98 ? -1.364 14.801 -14.989 1.00 43.81 98 LEU A CA 1
ATOM 760 C C . LEU A 1 98 ? -1.174 13.812 -16.156 1.00 43.81 98 LEU A C 1
ATOM 762 O O . LEU A 1 98 ? -2.132 13.595 -16.895 1.00 43.81 98 LEU A O 1
ATOM 766 N N . ALA A 1 99 ? 0.011 13.220 -16.329 1.00 47.97 99 ALA A N 1
ATOM 767 C CA . ALA A 1 99 ? 0.348 12.270 -17.390 1.00 47.97 99 ALA A CA 1
ATOM 768 C C . ALA A 1 99 ? 1.650 11.505 -17.061 1.00 47.97 99 ALA A C 1
ATOM 770 O O . ALA A 1 99 ? 2.737 12.076 -17.166 1.00 47.97 99 ALA A O 1
ATOM 771 N N . SER A 1 100 ? 1.521 10.220 -16.715 1.00 57.12 100 SER A N 1
ATOM 772 C CA . SER A 1 100 ? 2.631 9.254 -16.673 1.00 57.12 100 SER A CA 1
ATOM 773 C C . SER A 1 100 ? 2.567 8.362 -17.908 1.00 57.12 100 SER A C 1
ATOM 775 O O . SER A 1 100 ? 1.471 7.937 -18.287 1.00 57.12 100 SER A O 1
ATOM 777 N N . ASP A 1 101 ? 3.717 8.022 -18.488 1.00 64.69 101 ASP A N 1
ATOM 778 C CA . ASP A 1 101 ? 3.786 7.086 -19.614 1.00 64.69 101 ASP A CA 1
ATOM 779 C C . ASP A 1 101 ? 3.488 5.637 -19.178 1.00 64.69 101 ASP A C 1
ATOM 781 O O . ASP A 1 101 ? 2.969 4.846 -19.967 1.00 64.69 101 ASP A O 1
ATOM 785 N N . TYR A 1 102 ? 3.764 5.283 -17.915 1.00 71.00 102 TYR A N 1
ATOM 786 C CA . TYR A 1 102 ? 3.397 3.990 -17.332 1.00 71.00 102 TYR A CA 1
ATOM 787 C C . TYR A 1 102 ? 3.407 4.023 -15.792 1.00 71.00 102 TYR A C 1
ATOM 789 O O . TYR A 1 102 ? 4.292 4.623 -15.177 1.00 71.00 102 TYR A O 1
ATOM 797 N N . PRO A 1 103 ? 2.471 3.326 -15.124 1.00 85.31 103 PRO A N 1
ATOM 798 C CA . PRO A 1 103 ? 2.541 3.166 -13.682 1.00 85.31 103 PRO A CA 1
ATOM 799 C C . PRO A 1 103 ? 3.590 2.120 -13.279 1.00 85.31 10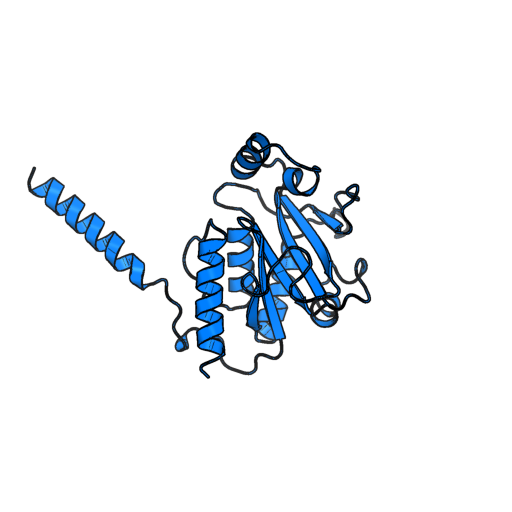3 PRO A C 1
ATOM 801 O O . PRO A 1 103 ? 3.866 1.162 -14.007 1.00 85.31 103 PRO A O 1
ATOM 804 N N . ALA A 1 104 ? 4.127 2.266 -12.072 1.00 88.38 104 ALA A N 1
ATOM 805 C CA . ALA A 1 104 ? 5.045 1.319 -11.457 1.00 88.38 104 ALA A CA 1
ATOM 806 C C . ALA A 1 104 ? 4.557 0.876 -10.075 1.00 88.38 104 ALA A C 1
ATOM 808 O O . ALA A 1 104 ? 3.918 1.634 -9.341 1.00 88.38 104 ALA A O 1
ATOM 809 N N . LEU A 1 105 ? 4.904 -0.363 -9.724 1.00 92.06 105 LEU A N 1
ATOM 810 C CA . LEU A 1 105 ? 4.778 -0.896 -8.377 1.00 92.06 105 LEU A CA 1
ATOM 811 C C . LEU A 1 105 ? 6.159 -0.882 -7.713 1.00 92.06 105 LEU A C 1
ATOM 813 O O . LEU A 1 105 ? 7.070 -1.585 -8.153 1.00 92.06 105 LEU A O 1
ATOM 817 N N . GLN A 1 106 ? 6.298 -0.086 -6.659 1.00 91.69 106 GLN A N 1
ATOM 818 C CA . GLN A 1 106 ? 7.454 -0.058 -5.771 1.00 91.69 106 GLN A CA 1
ATOM 819 C C . GLN A 1 106 ? 7.302 -1.151 -4.717 1.00 91.69 106 GLN A C 1
ATOM 821 O O . GLN A 1 106 ? 6.283 -1.205 -4.028 1.00 91.69 106 GLN A O 1
ATOM 826 N N . VAL A 1 107 ? 8.322 -1.989 -4.554 1.00 93.62 107 VAL A N 1
ATOM 827 C CA . VAL A 1 107 ? 8.378 -2.997 -3.492 1.00 93.62 107 VAL A CA 1
ATOM 828 C C . VAL A 1 107 ? 9.732 -2.934 -2.803 1.00 93.62 107 VAL A C 1
ATOM 830 O O . VAL A 1 107 ? 10.771 -2.975 -3.460 1.00 93.62 107 VAL A O 1
ATOM 833 N N . GLY A 1 108 ? 9.729 -2.839 -1.478 1.00 92.31 108 GLY A N 1
ATOM 834 C CA . GLY A 1 108 ? 10.941 -2.621 -0.697 1.00 92.31 108 GLY A CA 1
ATOM 835 C C . GLY A 1 108 ? 10.935 -3.344 0.639 1.00 92.31 108 GLY A C 1
ATOM 836 O O . GLY A 1 108 ? 9.964 -3.264 1.390 1.00 92.31 108 GLY A O 1
ATOM 837 N N . GLY A 1 109 ? 12.042 -4.007 0.973 1.00 93.75 109 GLY A N 1
ATOM 838 C CA . GLY A 1 109 ? 12.253 -4.560 2.309 1.00 93.75 109 GLY A CA 1
ATOM 839 C C . GLY A 1 109 ? 12.435 -3.453 3.352 1.00 93.75 109 GLY A C 1
ATOM 840 O O . GLY A 1 109 ? 13.072 -2.429 3.090 1.00 93.75 109 GLY A O 1
ATOM 841 N N . ARG A 1 110 ? 11.873 -3.639 4.547 1.00 93.88 110 ARG A N 1
ATOM 842 C CA . ARG A 1 110 ? 12.003 -2.723 5.689 1.00 93.88 110 ARG A CA 1
ATOM 843 C C . ARG A 1 110 ? 12.301 -3.516 6.961 1.00 93.88 110 ARG A C 1
ATOM 845 O O . ARG A 1 110 ? 11.788 -4.615 7.161 1.00 93.88 110 ARG A O 1
ATOM 852 N N . SER A 1 111 ? 13.126 -2.939 7.830 1.00 94.12 111 SER A N 1
ATOM 853 C CA . SER A 1 111 ? 13.464 -3.502 9.144 1.00 94.12 111 SER A CA 1
ATOM 854 C C . SER A 1 111 ? 12.619 -2.926 10.281 1.00 94.12 111 SER A C 1
ATOM 856 O O . SER A 1 111 ? 12.575 -3.506 11.358 1.00 94.12 111 SER A O 1
ATOM 858 N N . THR A 1 112 ? 11.939 -1.796 10.064 1.00 95.06 112 THR A N 1
ATOM 859 C CA . THR A 1 112 ? 11.192 -1.086 11.109 1.00 95.06 112 THR A CA 1
ATOM 860 C C . THR A 1 112 ? 9.778 -0.729 10.673 1.00 95.06 112 THR A C 1
ATOM 862 O O . THR A 1 112 ? 9.485 -0.570 9.486 1.00 95.06 112 THR A O 1
ATOM 865 N N . ASN A 1 113 ? 8.921 -0.553 11.675 1.00 94.94 113 ASN A N 1
ATOM 866 C CA . ASN A 1 113 ? 7.608 0.060 11.570 1.00 94.94 113 ASN A CA 1
ATOM 867 C C . ASN A 1 113 ? 7.487 1.109 12.701 1.00 94.94 113 ASN A C 1
ATOM 869 O O . ASN A 1 113 ? 7.548 0.706 13.866 1.00 94.94 113 ASN A O 1
ATOM 873 N N . PRO A 1 114 ? 7.375 2.421 12.409 1.00 95.69 114 PRO A N 1
ATOM 874 C CA . PRO A 1 114 ? 7.256 3.025 11.081 1.00 95.69 114 PRO A CA 1
ATOM 875 C C . PRO A 1 114 ? 8.509 2.812 10.206 1.00 95.69 114 PRO A C 1
ATOM 877 O O . PRO A 1 114 ? 9.624 2.670 10.726 1.00 95.69 114 PRO A O 1
ATOM 880 N N . PRO A 1 115 ? 8.348 2.742 8.874 1.00 92.50 115 PRO A N 1
ATOM 881 C CA . PRO A 1 115 ? 9.475 2.668 7.952 1.00 92.50 115 PRO A CA 1
ATOM 882 C C . PRO A 1 115 ? 10.236 4.002 7.920 1.00 92.50 115 PRO A C 1
ATOM 884 O O . PRO A 1 115 ? 9.691 5.054 8.258 1.00 92.50 115 PRO A O 1
ATOM 887 N N . LEU A 1 116 ? 11.494 3.971 7.465 1.00 88.88 116 LEU A N 1
ATOM 888 C CA . LEU A 1 116 ? 12.310 5.178 7.298 1.00 88.88 116 LEU A CA 1
ATOM 889 C C . LEU A 1 116 ? 11.545 6.258 6.507 1.00 88.88 116 LEU A C 1
ATOM 891 O O . LEU A 1 116 ? 10.923 5.972 5.482 1.00 88.88 116 LEU A O 1
ATOM 895 N N . GLY A 1 117 ? 11.598 7.497 6.999 1.00 85.62 117 GLY A N 1
ATOM 896 C CA . GLY A 1 117 ? 10.927 8.651 6.393 1.00 85.62 117 GLY A CA 1
ATOM 897 C C . GLY A 1 117 ? 9.467 8.861 6.813 1.00 85.62 117 GLY A C 1
ATOM 898 O O . GLY A 1 117 ? 8.918 9.905 6.478 1.00 85.62 117 GLY A O 1
ATOM 899 N N . ALA A 1 118 ? 8.852 7.931 7.552 1.00 89.25 118 ALA A N 1
ATOM 900 C CA 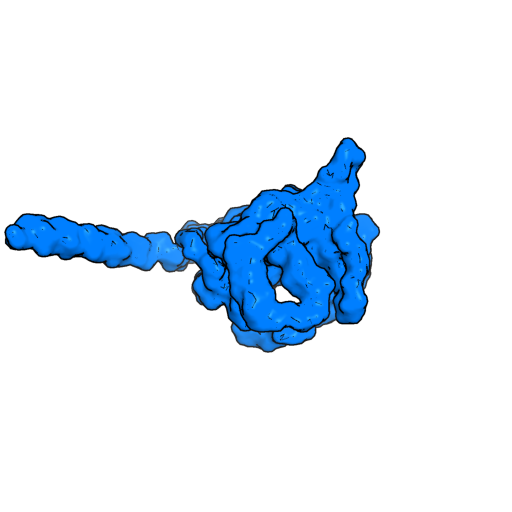. ALA A 1 118 ? 7.521 8.102 8.139 1.00 89.25 118 ALA A CA 1
ATOM 901 C C . ALA A 1 118 ? 7.614 8.315 9.658 1.00 89.25 118 ALA A C 1
ATOM 903 O O . ALA A 1 118 ? 8.464 7.716 10.324 1.00 89.25 118 ALA A O 1
ATOM 904 N N . GLN A 1 119 ? 6.740 9.155 10.216 1.00 92.69 119 GLN A N 1
ATOM 905 C CA . GLN A 1 119 ? 6.565 9.270 11.666 1.00 92.69 119 GLN A CA 1
ATOM 906 C C . GLN A 1 119 ? 5.497 8.289 12.160 1.00 92.69 119 GLN A C 1
ATOM 908 O O . GLN A 1 119 ? 4.718 7.750 11.378 1.00 92.69 119 GLN A O 1
ATOM 913 N N . ALA A 1 120 ? 5.424 8.069 13.475 1.00 93.25 120 ALA A N 1
ATOM 914 C CA . ALA A 1 120 ? 4.403 7.198 14.064 1.00 93.25 120 ALA A CA 1
ATOM 915 C C . ALA A 1 120 ? 2.972 7.660 13.727 1.00 93.25 120 ALA A C 1
ATOM 917 O O . ALA A 1 120 ? 2.112 6.835 13.432 1.00 93.25 120 ALA A O 1
ATOM 918 N N . ASP A 1 121 ? 2.739 8.975 13.699 1.00 93.75 121 ASP A N 1
ATOM 919 C CA . ASP A 1 121 ? 1.436 9.554 13.359 1.00 93.75 121 ASP A CA 1
ATOM 920 C C . ASP A 1 121 ? 1.080 9.416 11.871 1.00 93.75 121 ASP A C 1
ATOM 922 O O . ASP A 1 121 ? -0.095 9.547 11.520 1.00 93.75 121 ASP A O 1
ATOM 926 N N . ASP A 1 122 ? 2.056 9.100 11.016 1.00 92.75 122 ASP A N 1
ATOM 927 C CA . ASP A 1 122 ? 1.884 8.857 9.580 1.00 92.75 122 ASP A CA 1
ATOM 928 C C . ASP A 1 122 ? 1.642 7.371 9.259 1.00 92.75 122 ASP A C 1
ATOM 930 O O . ASP A 1 122 ? 1.629 6.971 8.093 1.00 92.75 122 ASP A O 1
ATOM 934 N N . VAL A 1 123 ? 1.433 6.539 10.286 1.00 97.25 123 VAL A N 1
ATOM 935 C CA . VAL A 1 123 ? 1.168 5.107 10.144 1.00 97.25 123 VAL A CA 1
ATOM 936 C C . VAL A 1 123 ? -0.136 4.720 10.836 1.00 97.25 123 VAL A C 1
ATOM 938 O O . VAL A 1 123 ? -0.361 5.009 12.009 1.00 97.25 123 VAL A O 1
ATOM 941 N N . VAL A 1 124 ? -1.002 4.003 10.119 1.00 98.00 124 VAL A N 1
ATOM 942 C CA . VAL A 1 124 ? -2.260 3.473 10.658 1.00 98.00 124 VAL A CA 1
ATOM 943 C C . VAL A 1 124 ? -2.290 1.962 10.522 1.00 98.00 124 VAL A C 1
ATOM 945 O O . VAL A 1 124 ? -2.284 1.433 9.415 1.00 98.00 124 VAL A O 1
ATOM 948 N N . ALA A 1 125 ? -2.376 1.271 11.657 1.00 98.19 125 ALA A N 1
ATOM 949 C CA . ALA A 1 125 ? -2.571 -0.173 11.707 1.00 98.19 125 ALA A CA 1
ATOM 950 C C . ALA A 1 125 ? -4.033 -0.540 11.416 1.00 98.19 125 ALA A C 1
ATOM 952 O O . ALA A 1 125 ? -4.949 0.024 12.025 1.00 98.19 125 ALA A O 1
ATOM 953 N N . LEU A 1 126 ? -4.237 -1.514 10.534 1.00 98.25 126 LEU A N 1
ATOM 954 C CA . LEU A 1 126 ? -5.536 -2.062 10.163 1.00 98.25 126 LEU A CA 1
ATOM 955 C C . LEU A 1 126 ? -5.506 -3.581 10.333 1.00 98.25 126 LEU A C 1
ATOM 957 O O . LEU A 1 126 ? -4.673 -4.268 9.742 1.00 98.25 126 LEU A O 1
ATOM 961 N N . ALA A 1 127 ? -6.424 -4.103 11.140 1.00 97.94 127 ALA A N 1
ATOM 962 C CA . ALA A 1 127 ? -6.590 -5.536 11.337 1.00 97.94 127 ALA A CA 1
ATOM 963 C C . ALA A 1 127 ? -7.381 -6.143 10.167 1.00 97.94 127 ALA A C 1
ATOM 965 O O . ALA A 1 127 ? -8.437 -5.629 9.792 1.00 97.94 127 ALA A O 1
ATOM 966 N N . VAL A 1 128 ? -6.895 -7.248 9.605 1.00 97.94 128 VAL A N 1
ATOM 967 C CA . VAL A 1 128 ? -7.437 -7.871 8.389 1.00 97.94 128 VAL A CA 1
ATOM 968 C C . VAL A 1 128 ? -7.721 -9.353 8.639 1.00 97.94 128 VAL A C 1
ATOM 970 O O . VAL A 1 128 ? -6.969 -10.048 9.327 1.00 97.94 128 VAL A O 1
ATOM 973 N N . THR A 1 129 ? -8.838 -9.839 8.098 1.00 97.94 129 THR A N 1
ATOM 974 C CA . THR A 1 129 ? -9.202 -11.265 8.096 1.00 97.94 129 THR A CA 1
ATOM 975 C C . THR A 1 129 ? -8.211 -12.069 7.247 1.00 97.94 129 THR A C 1
ATOM 977 O O . THR A 1 129 ? -7.526 -11.516 6.389 1.00 97.94 129 THR A O 1
ATOM 980 N N . GLU A 1 130 ? -8.143 -13.393 7.428 1.00 97.31 130 GLU A N 1
ATOM 981 C CA . GLU A 1 130 ? -7.344 -14.245 6.524 1.00 97.31 130 GLU A CA 1
ATOM 982 C C . GLU A 1 130 ? -7.800 -14.069 5.068 1.00 97.31 130 GLU A C 1
ATOM 984 O O . GLU A 1 130 ? -6.978 -13.866 4.181 1.00 97.31 130 GLU A O 1
ATOM 989 N N . ARG A 1 131 ? -9.118 -14.079 4.827 1.00 97.25 131 ARG A N 1
ATOM 990 C CA . ARG A 1 131 ? -9.688 -13.931 3.483 1.00 97.25 131 ARG A CA 1
ATOM 991 C C . ARG A 1 131 ? -9.340 -12.582 2.854 1.00 97.25 131 ARG A C 1
ATOM 993 O O . ARG A 1 131 ? -8.888 -12.558 1.712 1.00 97.25 131 ARG A O 1
ATOM 1000 N N . GLY A 1 132 ? -9.531 -11.484 3.583 1.00 97.88 132 GLY A N 1
ATOM 1001 C CA . GLY A 1 132 ? -9.203 -10.144 3.106 1.00 97.88 132 GLY A CA 1
ATOM 1002 C C . GLY A 1 132 ? -7.709 -9.994 2.837 1.00 97.88 132 GLY A C 1
ATOM 1003 O O . GLY A 1 132 ? -7.322 -9.398 1.838 1.00 97.88 132 GLY A O 1
ATOM 1004 N N . PHE A 1 133 ? -6.856 -10.608 3.660 1.00 98.44 133 PHE A N 1
ATOM 1005 C CA . PHE A 1 133 ? -5.416 -10.595 3.427 1.00 98.44 133 PHE A CA 1
ATOM 1006 C C . PHE A 1 133 ? -5.038 -11.333 2.136 1.00 98.44 133 PHE A C 1
ATOM 1008 O O . PHE A 1 133 ? -4.292 -10.789 1.329 1.00 98.44 133 PHE A O 1
ATOM 1015 N N . GLN A 1 134 ? -5.609 -12.515 1.882 1.00 98.00 134 GLN A N 1
ATOM 1016 C CA . GLN A 1 134 ? -5.400 -13.242 0.621 1.00 98.00 134 GLN A CA 1
ATOM 1017 C C . GLN A 1 134 ? -5.847 -12.415 -0.594 1.00 98.00 134 GLN A C 1
ATOM 1019 O O . GLN A 1 134 ? -5.086 -12.233 -1.540 1.00 98.00 134 GLN A O 1
ATOM 1024 N N . GLN A 1 135 ? -7.046 -11.830 -0.538 1.00 98.31 135 GLN A N 1
ATOM 1025 C CA . GLN A 1 135 ? -7.580 -10.995 -1.621 1.00 98.31 135 GLN A CA 1
ATOM 1026 C C . GLN A 1 135 ? -6.746 -9.733 -1.871 1.00 98.31 135 GLN A C 1
ATOM 1028 O O . GLN A 1 135 ? -6.593 -9.306 -3.019 1.00 98.31 135 GLN A O 1
ATOM 1033 N N . LEU A 1 136 ? -6.186 -9.149 -0.811 1.00 98.56 136 LEU A N 1
ATOM 1034 C CA . LEU A 1 136 ? -5.249 -8.036 -0.895 1.00 98.56 136 LEU A CA 1
ATOM 1035 C C . LEU A 1 136 ? -3.938 -8.449 -1.580 1.00 98.56 136 LEU A C 1
ATOM 1037 O O . LEU A 1 136 ? -3.475 -7.738 -2.471 1.00 98.56 136 LEU A O 1
ATOM 1041 N N . VAL A 1 137 ? -3.358 -9.596 -1.220 1.00 98.19 137 VAL A N 1
ATOM 1042 C CA . VAL A 1 137 ? -2.137 -10.098 -1.874 1.00 98.19 137 VAL A CA 1
ATOM 1043 C C . VAL A 1 137 ? -2.391 -10.396 -3.353 1.00 98.19 137 VAL A C 1
ATOM 1045 O O . VAL A 1 137 ? -1.620 -9.961 -4.205 1.00 98.19 137 VAL A O 1
ATOM 1048 N N . GLU A 1 138 ? -3.517 -11.023 -3.694 1.00 97.62 138 GLU A N 1
ATOM 1049 C CA . GLU A 1 138 ? -3.902 -11.236 -5.093 1.00 97.62 138 GLU A CA 1
ATOM 1050 C C . GLU A 1 138 ? -4.113 -9.918 -5.856 1.00 97.62 138 GLU A C 1
ATOM 1052 O O . GLU A 1 138 ? -3.799 -9.821 -7.043 1.00 97.62 138 GLU A O 1
ATOM 1057 N N . TYR A 1 139 ? -4.660 -8.887 -5.202 1.00 97.94 139 TYR A N 1
ATOM 1058 C CA . TYR A 1 139 ? -4.796 -7.554 -5.791 1.00 97.94 139 TYR A CA 1
ATOM 1059 C C . TYR A 1 139 ? -3.427 -6.932 -6.106 1.00 97.94 139 TYR A C 1
ATOM 1061 O O . TYR A 1 139 ? -3.247 -6.357 -7.184 1.00 97.94 139 TYR A O 1
ATOM 1069 N N . ILE A 1 140 ? -2.452 -7.089 -5.208 1.00 97.19 140 ILE A N 1
ATOM 1070 C CA . ILE A 1 140 ? -1.068 -6.648 -5.425 1.00 97.19 140 ILE A CA 1
ATOM 1071 C C . ILE A 1 140 ? -0.441 -7.423 -6.587 1.00 97.19 140 ILE A C 1
ATOM 1073 O O . ILE A 1 140 ? 0.086 -6.805 -7.509 1.00 97.19 140 ILE A O 1
ATOM 1077 N N . ASP A 1 141 ? -0.578 -8.749 -6.620 1.00 95.94 141 ASP A N 1
ATOM 1078 C CA . ASP A 1 141 ? -0.042 -9.574 -7.707 1.00 95.94 141 ASP A CA 1
ATOM 1079 C C . ASP A 1 141 ? -0.666 -9.212 -9.062 1.00 95.94 141 ASP A C 1
ATOM 1081 O O . ASP A 1 141 ? 0.036 -9.122 -10.073 1.00 95.94 141 ASP A O 1
ATOM 1085 N N . ARG A 1 142 ? -1.977 -8.947 -9.113 1.00 95.81 142 ARG A N 1
ATOM 1086 C CA . ARG A 1 142 ? -2.642 -8.462 -10.334 1.00 95.81 142 ARG A CA 1
ATOM 1087 C C . ARG A 1 142 ? -2.181 -7.070 -10.749 1.00 95.81 142 ARG A C 1
ATOM 1089 O O . ARG A 1 142 ? -2.238 -6.773 -11.934 1.00 95.81 142 ARG A O 1
ATOM 1096 N N . SER A 1 143 ? -1.703 -6.256 -9.808 1.00 95.44 143 SER A N 1
ATOM 1097 C CA . SER A 1 143 ? -1.171 -4.921 -10.096 1.00 95.44 143 SER A CA 1
ATOM 1098 C C . SER A 1 143 ? 0.190 -4.958 -10.795 1.00 95.44 143 SER A C 1
ATOM 1100 O O . SER A 1 143 ? 0.616 -3.928 -11.306 1.00 95.44 143 SER A O 1
ATOM 1102 N N . ILE A 1 144 ? 0.872 -6.107 -10.839 1.00 94.69 144 ILE A N 1
ATOM 1103 C CA . ILE A 1 144 ? 2.186 -6.281 -11.475 1.00 94.69 144 ILE A CA 1
ATOM 1104 C C . ILE A 1 144 ? 2.000 -6.812 -12.899 1.00 94.69 144 ILE A C 1
ATOM 1106 O O . ILE A 1 144 ? 1.467 -7.909 -13.091 1.00 94.69 144 ILE A O 1
ATOM 1110 N N . ALA A 1 145 ? 2.477 -6.074 -13.900 1.00 94.06 145 ALA A N 1
ATOM 1111 C CA . ALA A 1 145 ? 2.497 -6.539 -15.280 1.00 94.06 145 ALA A CA 1
ATOM 1112 C C . ALA A 1 145 ? 3.464 -7.723 -15.437 1.00 94.06 145 ALA A C 1
ATOM 1114 O O . ALA A 1 145 ? 4.504 -7.799 -14.776 1.00 94.06 145 ALA A O 1
ATOM 1115 N N . ALA A 1 146 ? 3.104 -8.657 -16.312 1.00 92.50 146 ALA A N 1
ATOM 1116 C CA . ALA A 1 146 ? 3.898 -9.838 -16.605 1.00 92.50 146 ALA A CA 1
ATOM 1117 C C . ALA A 1 146 ? 4.192 -9.928 -18.105 1.00 92.50 146 ALA A C 1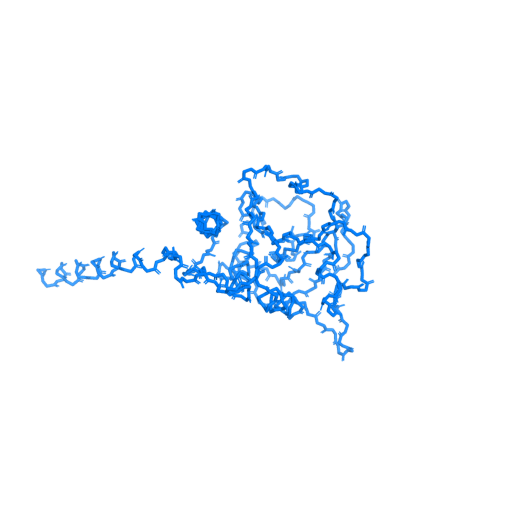
ATOM 1119 O O . ALA A 1 146 ? 3.386 -9.479 -18.922 1.00 92.50 146 ALA A O 1
ATOM 1120 N N . ASP A 1 147 ? 5.345 -10.493 -18.451 1.00 91.81 147 ASP A N 1
ATOM 1121 C CA . ASP A 1 147 ? 5.712 -10.781 -19.834 1.00 91.81 147 ASP A CA 1
ATOM 1122 C C . ASP A 1 147 ? 4.909 -11.966 -20.407 1.00 91.81 147 ASP A C 1
ATOM 1124 O O . ASP A 1 147 ? 4.064 -12.569 -19.738 1.00 91.81 147 ASP A O 1
ATOM 1128 N N . ALA A 1 148 ? 5.179 -12.327 -21.665 1.00 91.06 148 ALA A N 1
ATOM 1129 C CA . ALA A 1 148 ? 4.515 -13.450 -22.330 1.00 91.06 148 ALA A CA 1
ATOM 1130 C C . ALA A 1 148 ? 4.738 -14.809 -21.630 1.00 91.06 148 ALA A C 1
ATOM 1132 O O . ALA A 1 148 ? 3.965 -15.739 -21.849 1.00 91.06 148 ALA A O 1
ATOM 1133 N N . GLY A 1 149 ? 5.775 -14.931 -20.795 1.00 89.56 149 GLY A N 1
ATOM 1134 C CA . GLY A 1 149 ? 6.069 -16.112 -19.984 1.00 89.56 149 GLY A CA 1
ATOM 1135 C C . GLY A 1 149 ? 5.445 -16.073 -18.586 1.00 89.56 149 GLY A C 1
ATOM 1136 O O . GLY A 1 149 ? 5.678 -16.987 -17.798 1.00 89.56 149 GLY A O 1
ATOM 1137 N N . GLY A 1 150 ? 4.671 -15.034 -18.256 1.00 87.25 150 GLY A N 1
ATOM 1138 C CA . GLY A 1 150 ? 4.051 -14.862 -16.943 1.00 87.25 150 GLY A CA 1
ATOM 1139 C C . GLY A 1 150 ? 5.000 -14.329 -15.865 1.00 87.25 150 GLY A C 1
ATOM 1140 O O . GLY A 1 150 ? 4.616 -14.281 -14.695 1.00 87.25 150 GLY A O 1
ATOM 1141 N N . LYS A 1 151 ? 6.216 -13.900 -16.226 1.00 90.25 151 LYS A N 1
ATOM 1142 C CA . LYS A 1 151 ? 7.193 -13.373 -15.269 1.00 90.25 151 LYS A CA 1
ATOM 1143 C C . LYS A 1 151 ? 6.971 -11.872 -15.034 1.00 90.25 151 LYS A C 1
ATOM 1145 O O . LYS A 1 151 ? 6.717 -11.155 -16.002 1.00 90.25 151 LYS A O 1
ATOM 1150 N N . PRO A 1 152 ? 7.085 -11.364 -13.788 1.00 93.06 152 PRO A N 1
ATOM 1151 C CA . PRO A 1 152 ? 7.028 -9.929 -13.510 1.00 93.06 152 PRO A CA 1
ATOM 1152 C C . PRO A 1 152 ? 7.994 -9.112 -14.376 1.00 93.06 152 PRO A C 1
ATOM 1154 O O . PRO A 1 152 ? 9.180 -9.438 -14.466 1.00 93.06 152 PRO A O 1
ATOM 1157 N N . ILE A 1 153 ? 7.502 -8.025 -14.977 1.00 91.62 153 ILE A N 1
ATOM 1158 C CA . ILE A 1 153 ? 8.334 -7.111 -15.769 1.00 91.62 153 ILE A CA 1
ATOM 1159 C C . ILE A 1 153 ? 9.064 -6.158 -14.819 1.00 91.62 153 ILE A C 1
ATOM 1161 O O . ILE A 1 153 ? 8.454 -5.276 -14.211 1.00 91.62 153 ILE A O 1
ATOM 1165 N N . TYR A 1 154 ? 10.377 -6.336 -14.691 1.00 89.38 154 TYR A N 1
ATOM 1166 C CA . TYR A 1 154 ? 11.234 -5.493 -13.859 1.00 89.38 154 TYR A CA 1
ATOM 1167 C C . TYR A 1 154 ? 11.685 -4.236 -14.615 1.00 89.38 154 TYR A C 1
ATOM 1169 O O . TYR A 1 154 ? 12.184 -4.332 -15.733 1.00 89.38 154 TYR A O 1
ATOM 1177 N N . LEU A 1 155 ? 11.557 -3.065 -13.984 1.00 85.12 155 LEU A N 1
ATOM 1178 C CA . LEU A 1 155 ? 11.913 -1.762 -14.567 1.00 85.12 155 LEU A CA 1
ATOM 1179 C C . LEU A 1 155 ? 13.388 -1.377 -14.361 1.00 85.12 155 LEU A C 1
ATOM 1181 O O . LEU A 1 155 ? 13.797 -0.276 -14.718 1.00 85.12 155 LEU A O 1
ATOM 1185 N N . GLY A 1 156 ? 14.194 -2.274 -13.789 1.00 78.00 156 GLY A N 1
ATOM 1186 C CA . GLY A 1 156 ? 15.599 -2.015 -13.490 1.00 78.00 156 GLY A CA 1
ATOM 1187 C C . GLY A 1 156 ? 15.831 -1.458 -12.083 1.00 78.00 156 GLY A C 1
ATOM 1188 O O . GLY A 1 156 ? 14.903 -1.076 -11.364 1.00 78.00 156 GLY A O 1
ATOM 1189 N N . LYS A 1 157 ? 17.104 -1.456 -11.676 1.00 72.25 157 LYS A N 1
ATOM 1190 C CA . LYS A 1 157 ? 17.544 -0.851 -10.413 1.00 72.25 157 LYS A CA 1
ATOM 1191 C C . LYS A 1 157 ? 17.601 0.661 -10.574 1.00 72.25 157 LYS A C 1
ATOM 1193 O O . LYS A 1 157 ? 18.053 1.141 -11.608 1.00 72.25 157 LYS A O 1
ATOM 1198 N N . GLN A 1 158 ? 17.190 1.371 -9.535 1.00 70.38 158 GLN A N 1
ATOM 1199 C CA . GLN A 1 158 ? 17.344 2.816 -9.450 1.00 70.38 158 GLN A CA 1
ATOM 1200 C C . GLN A 1 158 ? 18.599 3.137 -8.645 1.00 70.38 158 GLN A C 1
ATOM 1202 O O . GLN A 1 158 ? 18.891 2.470 -7.649 1.00 70.38 158 GLN A O 1
ATOM 1207 N N . GLU A 1 159 ? 19.366 4.122 -9.104 1.00 66.25 159 GLU A N 1
ATOM 1208 C CA . GLU A 1 159 ? 20.533 4.601 -8.367 1.00 66.25 159 GLU A CA 1
ATOM 1209 C C . GLU A 1 159 ? 20.065 5.149 -7.006 1.00 66.25 159 GLU A C 1
ATOM 1211 O O . GLU A 1 159 ? 18.998 5.749 -6.902 1.00 66.25 159 GLU A O 1
ATOM 1216 N N . ASN A 1 160 ? 20.784 4.799 -5.937 1.00 69.88 160 ASN A N 1
ATOM 1217 C CA . ASN A 1 160 ? 20.482 5.167 -4.544 1.00 69.88 160 ASN A CA 1
ATOM 1218 C C . ASN A 1 160 ? 19.084 4.806 -3.996 1.00 69.88 160 ASN A C 1
ATOM 1220 O O . ASN A 1 160 ? 18.719 5.273 -2.915 1.00 69.88 160 ASN A O 1
ATOM 1224 N N . ASN A 1 161 ? 18.324 3.921 -4.652 1.00 76.12 161 ASN A N 1
ATOM 1225 C CA . ASN A 1 161 ? 17.075 3.390 -4.108 1.00 76.12 161 ASN A CA 1
ATOM 1226 C C . ASN A 1 161 ? 17.160 1.860 -3.941 1.00 76.12 161 ASN A C 1
ATOM 1228 O O . ASN A 1 161 ? 17.333 1.143 -4.929 1.00 76.12 161 ASN A O 1
ATOM 1232 N N . PRO A 1 162 ? 17.048 1.335 -2.705 1.00 80.19 162 PRO A N 1
ATOM 1233 C CA . PRO A 1 162 ? 17.126 -0.103 -2.454 1.00 80.19 162 PRO A CA 1
ATOM 1234 C C . PRO A 1 162 ? 15.866 -0.866 -2.893 1.00 80.19 162 PRO A C 1
ATOM 1236 O O . PRO A 1 162 ? 15.874 -2.099 -2.897 1.00 80.19 162 PRO A O 1
ATOM 1239 N N . ASP A 1 163 ? 14.789 -0.161 -3.242 1.00 87.69 163 ASP A N 1
ATOM 1240 C CA . ASP A 1 163 ? 13.528 -0.774 -3.634 1.00 87.69 163 ASP A CA 1
ATOM 1241 C C . ASP A 1 163 ? 13.570 -1.285 -5.080 1.00 87.69 163 ASP A C 1
ATOM 1243 O O . ASP A 1 163 ? 14.321 -0.815 -5.940 1.00 87.69 163 ASP A O 1
ATOM 1247 N N . ARG A 1 164 ? 12.730 -2.280 -5.362 1.00 89.12 164 ARG A N 1
ATOM 1248 C CA . ARG A 1 164 ? 12.517 -2.803 -6.710 1.00 89.12 164 ARG A CA 1
ATOM 1249 C C . ARG A 1 164 ? 11.268 -2.189 -7.312 1.00 89.12 164 ARG A C 1
ATOM 1251 O O . ARG A 1 164 ? 10.249 -2.046 -6.641 1.00 89.12 164 ARG A O 1
ATOM 1258 N N . PHE A 1 165 ? 11.346 -1.907 -8.606 1.00 88.62 165 PHE A N 1
ATOM 1259 C CA . PHE A 1 165 ? 10.251 -1.340 -9.374 1.00 88.62 165 PHE A CA 1
ATOM 1260 C C . PHE A 1 165 ? 9.819 -2.318 -10.456 1.00 88.62 165 PHE A C 1
ATOM 1262 O O . PHE A 1 165 ? 10.630 -2.763 -11.269 1.00 88.62 165 PHE A O 1
ATOM 1269 N N . TYR A 1 166 ? 8.534 -2.645 -10.462 1.00 90.94 166 TYR A N 1
ATOM 1270 C CA . TYR A 1 166 ? 7.910 -3.467 -11.490 1.00 90.94 166 TYR A CA 1
ATOM 1271 C C . TYR A 1 166 ? 6.978 -2.609 -12.328 1.00 90.94 166 TYR A C 1
ATOM 1273 O O . TYR A 1 166 ? 6.350 -1.685 -11.805 1.00 90.94 166 TYR A O 1
ATOM 1281 N N . GLN A 1 167 ? 6.853 -2.925 -13.614 1.00 91.06 167 GLN A N 1
ATOM 1282 C CA . GLN A 1 167 ? 5.824 -2.306 -14.435 1.00 91.06 167 GLN A CA 1
ATOM 1283 C C . GLN A 1 167 ? 4.470 -2.695 -13.850 1.00 91.06 167 GLN A C 1
ATOM 1285 O O . GLN A 1 167 ? 4.209 -3.878 -13.617 1.00 91.06 167 GLN A O 1
ATOM 1290 N N . ALA A 1 168 ? 3.620 -1.712 -13.579 1.00 91.94 168 ALA A N 1
ATOM 1291 C CA . ALA A 1 168 ? 2.302 -1.980 -13.045 1.00 91.94 168 ALA A CA 1
ATOM 1292 C C . ALA A 1 168 ? 1.249 -2.050 -14.155 1.00 91.94 168 ALA A C 1
ATOM 1294 O O . ALA A 1 168 ? 1.403 -1.480 -15.234 1.00 91.94 168 ALA A O 1
ATOM 1295 N N . THR A 1 169 ? 0.155 -2.754 -13.887 1.00 90.38 169 THR A N 1
ATOM 1296 C CA . THR A 1 169 ? -1.011 -2.778 -14.774 1.00 90.38 169 THR A CA 1
ATOM 1297 C C . THR A 1 169 ? -1.862 -1.520 -14.601 1.00 90.38 169 THR A C 1
ATOM 1299 O O . THR A 1 169 ? -1.967 -0.984 -13.495 1.00 90.38 169 THR A O 1
ATOM 1302 N N . GLY A 1 170 ? -2.562 -1.118 -15.661 1.00 84.75 170 GLY A N 1
ATOM 1303 C CA . GLY A 1 170 ? -3.458 0.041 -15.664 1.00 84.75 170 GLY A CA 1
ATOM 1304 C C . GLY A 1 170 ? -2.795 1.296 -16.230 1.00 84.75 170 GLY A C 1
ATOM 1305 O O . GLY A 1 170 ? -1.700 1.234 -16.776 1.00 84.75 170 GLY A O 1
ATOM 1306 N N . ASN A 1 171 ? -3.478 2.436 -16.105 1.00 78.56 171 ASN A N 1
ATOM 1307 C CA . ASN A 1 171 ? -3.017 3.724 -16.632 1.00 78.56 171 ASN A CA 1
ATOM 1308 C C . ASN A 1 171 ? -3.037 4.770 -15.524 1.00 78.56 171 ASN A C 1
ATOM 1310 O O . ASN A 1 171 ? -4.066 4.931 -14.868 1.00 78.56 171 ASN A O 1
ATOM 1314 N N . TYR A 1 172 ? -1.946 5.497 -15.321 1.00 76.50 172 TYR A N 1
ATOM 1315 C CA . TYR A 1 172 ? -1.916 6.564 -14.328 1.00 76.50 172 TYR A CA 1
ATOM 1316 C C . TYR A 1 172 ? -2.721 7.783 -14.807 1.00 76.50 172 TYR A C 1
ATOM 1318 O O . TYR A 1 172 ? -2.645 8.177 -15.969 1.00 76.50 172 TYR A O 1
ATOM 1326 N N . SER A 1 173 ? -3.494 8.397 -13.915 1.00 69.88 173 SER A N 1
ATOM 1327 C CA . SER A 1 173 ? -4.163 9.682 -14.158 1.00 69.88 173 SER A CA 1
ATOM 1328 C C . SER A 1 173 ? -4.493 10.373 -12.835 1.00 69.88 173 SER A C 1
ATOM 1330 O O . SER A 1 173 ? -4.367 9.773 -11.769 1.00 69.88 173 SER A O 1
ATOM 1332 N N . LEU A 1 174 ? -5.031 11.597 -12.884 1.00 67.88 174 LEU A N 1
ATOM 1333 C CA . LEU A 1 174 ? -5.522 12.290 -11.687 1.00 67.88 174 LEU A CA 1
ATOM 1334 C C . LEU A 1 174 ? -6.531 11.447 -10.878 1.00 67.88 174 LEU A C 1
ATOM 1336 O O . LEU A 1 174 ? -6.556 11.528 -9.650 1.00 67.88 174 LEU A O 1
ATOM 1340 N N . PHE A 1 175 ? -7.332 10.623 -11.563 1.00 72.88 175 PHE A N 1
ATOM 1341 C CA . PHE A 1 175 ? -8.336 9.740 -10.960 1.00 72.88 175 PH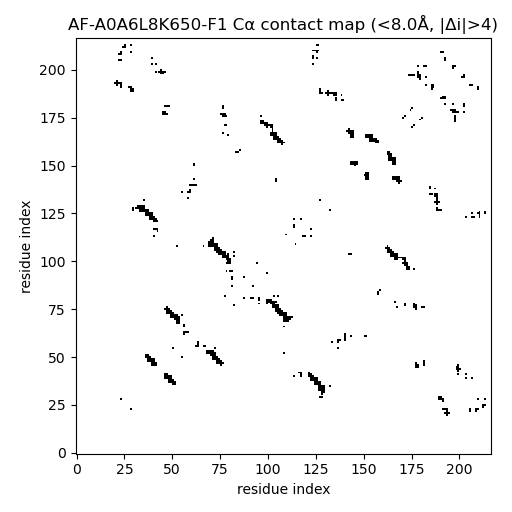E A CA 1
ATOM 1342 C C . PHE A 1 175 ? -7.840 8.309 -10.710 1.00 72.88 175 PHE A C 1
ATOM 1344 O O . PHE A 1 175 ? -8.530 7.544 -10.039 1.00 72.88 175 PHE A O 1
ATOM 1351 N N . ASN A 1 176 ? -6.665 7.950 -11.237 1.00 77.56 176 ASN A N 1
ATOM 1352 C CA . ASN A 1 176 ? -6.008 6.668 -11.005 1.00 77.56 176 ASN A CA 1
ATOM 1353 C C . ASN A 1 176 ? -4.550 6.898 -10.589 1.00 77.56 176 ASN A C 1
ATOM 1355 O O . ASN A 1 176 ? -3.638 6.856 -11.414 1.00 77.56 176 ASN A O 1
ATOM 1359 N N . ASN A 1 177 ? -4.363 7.199 -9.309 1.00 82.25 177 ASN A N 1
ATOM 1360 C CA . ASN A 1 177 ? -3.092 7.537 -8.685 1.00 82.25 177 ASN A CA 1
ATOM 1361 C C . ASN A 1 177 ? -2.794 6.592 -7.500 1.00 82.25 177 ASN A C 1
ATOM 1363 O O . ASN A 1 177 ? -3.539 5.650 -7.224 1.00 82.25 177 ASN A O 1
ATOM 1367 N N . CYS A 1 178 ? -1.706 6.850 -6.771 1.00 84.88 178 CYS A N 1
ATOM 1368 C CA . CYS A 1 178 ? -1.324 6.058 -5.594 1.00 84.88 178 CYS A CA 1
ATOM 1369 C C . CYS A 1 178 ? -2.452 5.901 -4.557 1.00 84.88 178 CYS A C 1
ATOM 1371 O O . CYS A 1 178 ? -2.689 4.807 -4.051 1.00 84.88 178 CYS A O 1
ATOM 1373 N N . ASN A 1 179 ? -3.207 6.968 -4.296 1.00 89.19 179 ASN A N 1
ATOM 1374 C CA . ASN A 1 179 ? -4.258 6.989 -3.285 1.00 89.19 179 ASN A CA 1
ATOM 1375 C C . ASN A 1 179 ? -5.469 6.160 -3.728 1.00 89.19 179 ASN A C 1
ATOM 1377 O O . ASN A 1 179 ? -5.995 5.376 -2.941 1.00 89.19 179 ASN A O 1
ATOM 1381 N N . SER A 1 180 ? -5.881 6.255 -4.997 1.00 89.62 180 SER A N 1
ATOM 1382 C CA . SER A 1 180 ? -6.963 5.409 -5.519 1.00 89.62 180 SER A CA 1
ATOM 1383 C C . SER A 1 180 ? -6.558 3.936 -5.589 1.00 89.62 180 SER A C 1
ATOM 1385 O O . SER A 1 180 ? -7.394 3.067 -5.337 1.00 89.62 180 SER A O 1
ATOM 1387 N N . TRP A 1 181 ? -5.284 3.639 -5.873 1.00 93.88 181 TRP A N 1
ATOM 1388 C CA . TRP A 1 181 ? -4.772 2.271 -5.811 1.00 93.88 181 TRP A CA 1
ATOM 1389 C C . TRP A 1 181 ? -4.834 1.711 -4.385 1.00 93.88 181 TRP A C 1
ATOM 1391 O O . TRP A 1 181 ? -5.320 0.595 -4.201 1.00 93.88 181 TRP A O 1
ATOM 1401 N N . VAL A 1 182 ? -4.437 2.493 -3.372 1.00 94.75 182 VAL A N 1
ATOM 1402 C CA . VAL A 1 182 ? -4.570 2.103 -1.958 1.00 94.75 182 VAL A CA 1
ATOM 1403 C C . VAL A 1 182 ? -6.036 1.899 -1.575 1.00 94.75 182 VAL A C 1
ATOM 1405 O O . VAL A 1 182 ? -6.348 0.942 -0.876 1.00 94.75 182 VAL A O 1
ATOM 1408 N N . VAL A 1 183 ? -6.967 2.728 -2.057 1.00 94.12 183 VAL A N 1
ATOM 1409 C CA . VAL A 1 183 ? -8.408 2.487 -1.852 1.00 94.12 183 VAL A CA 1
ATOM 1410 C C . VAL A 1 183 ? -8.829 1.135 -2.430 1.00 94.12 183 VAL A C 1
ATOM 1412 O O . VAL A 1 183 ? -9.548 0.391 -1.767 1.00 94.12 183 VAL A O 1
ATOM 1415 N N . GLY A 1 184 ? -8.384 0.803 -3.645 1.00 94.94 184 GLY A N 1
ATOM 1416 C CA . GLY A 1 184 ? -8.631 -0.503 -4.261 1.00 94.94 184 GLY A CA 1
ATOM 1417 C C . GLY A 1 184 ? -8.069 -1.654 -3.425 1.00 94.94 184 GLY A C 1
ATOM 1418 O O . GLY A 1 184 ? -8.777 -2.627 -3.169 1.00 94.94 184 GLY A O 1
ATOM 1419 N N . ALA A 1 185 ? -6.846 -1.496 -2.919 1.00 96.88 185 ALA A N 1
ATOM 1420 C CA . ALA A 1 185 ? -6.196 -2.454 -2.033 1.00 96.88 185 ALA A CA 1
ATOM 1421 C C . ALA A 1 185 ? -6.976 -2.641 -0.718 1.00 96.88 185 ALA A C 1
ATOM 1423 O O . ALA A 1 185 ? -7.283 -3.763 -0.329 1.00 96.88 185 ALA A O 1
ATOM 1424 N N . LEU A 1 186 ? -7.380 -1.552 -0.061 1.00 96.88 186 LEU A N 1
ATOM 1425 C CA . LEU A 1 186 ? -8.163 -1.600 1.175 1.00 96.88 186 LEU A CA 1
ATOM 1426 C C . LEU A 1 186 ? -9.546 -2.232 0.957 1.00 96.88 186 LEU A C 1
ATOM 1428 O O . LEU A 1 186 ? -9.989 -3.010 1.796 1.00 96.88 186 LEU A O 1
ATOM 1432 N N . ARG A 1 187 ? -10.198 -1.986 -0.187 1.00 95.88 187 ARG A N 1
ATOM 1433 C CA . ARG A 1 187 ? -11.438 -2.691 -0.562 1.00 95.88 187 ARG A CA 1
ATOM 1434 C C . ARG A 1 187 ? -11.208 -4.182 -0.789 1.00 95.88 187 ARG A C 1
ATOM 1436 O O . ARG A 1 187 ? -12.027 -4.981 -0.348 1.00 95.88 187 ARG A O 1
ATOM 1443 N N . ALA A 1 188 ? -10.107 -4.563 -1.440 1.00 97.31 188 ALA A N 1
ATOM 1444 C CA . ALA A 1 188 ? -9.725 -5.969 -1.587 1.00 97.31 188 ALA A CA 1
ATOM 1445 C C . ALA A 1 188 ? -9.462 -6.626 -0.220 1.00 97.31 188 ALA A C 1
ATOM 1447 O O . ALA A 1 188 ? -9.818 -7.780 -0.020 1.00 97.31 188 ALA A O 1
ATOM 1448 N N . ALA A 1 189 ? -8.944 -5.861 0.743 1.00 97.44 189 ALA A N 1
ATOM 1449 C CA . ALA A 1 189 ? -8.783 -6.263 2.139 1.00 97.44 189 ALA A CA 1
ATOM 1450 C C . ALA A 1 189 ? -10.092 -6.271 2.955 1.00 97.44 189 ALA A C 1
ATOM 1452 O O . ALA A 1 189 ? -10.049 -6.434 4.173 1.00 97.44 189 ALA A O 1
ATOM 1453 N N . GLU A 1 190 ? -11.243 -6.069 2.306 1.00 96.31 190 GLU A N 1
ATOM 1454 C CA . GLU A 1 190 ? -12.572 -5.961 2.920 1.00 96.31 190 GLU A CA 1
ATOM 1455 C C . GLU A 1 190 ? -12.744 -4.777 3.888 1.00 96.31 190 GLU A C 1
ATOM 1457 O O . GLU A 1 190 ? -13.653 -4.770 4.718 1.00 96.31 190 GLU A O 1
ATOM 1462 N N . MET A 1 191 ? -11.886 -3.759 3.814 1.00 95.94 191 MET A N 1
ATOM 1463 C CA . MET A 1 191 ? -12.028 -2.572 4.653 1.00 95.94 191 MET A CA 1
ATOM 1464 C C . MET A 1 191 ? -13.168 -1.682 4.129 1.00 95.94 191 MET A C 1
ATOM 1466 O O . MET A 1 191 ? -13.243 -1.445 2.917 1.00 95.94 191 MET A O 1
ATOM 1470 N N . PRO A 1 192 ? -14.019 -1.125 5.015 1.00 93.50 192 PRO A N 1
ATOM 1471 C CA . PRO A 1 192 ? -15.172 -0.312 4.627 1.00 93.50 192 PRO A CA 1
ATOM 1472 C C . PRO A 1 192 ? -14.759 1.118 4.237 1.00 93.50 192 PRO A C 1
ATOM 1474 O O . PRO A 1 192 ? -15.155 2.098 4.859 1.00 93.50 192 PRO A O 1
ATOM 1477 N N . ILE A 1 193 ? -13.921 1.247 3.205 1.00 90.69 193 ILE A N 1
ATOM 1478 C CA . ILE A 1 193 ? -13.476 2.535 2.666 1.00 90.69 193 ILE A CA 1
ATOM 1479 C C . ILE A 1 193 ? -14.425 3.022 1.563 1.00 90.69 193 ILE A C 1
ATOM 1481 O O . ILE A 1 193 ? -14.703 2.330 0.572 1.00 90.69 193 ILE A O 1
ATOM 1485 N N . SER A 1 194 ? -14.916 4.246 1.711 1.00 82.56 194 SER A N 1
ATOM 1486 C CA . SER A 1 194 ? -15.957 4.820 0.862 1.00 82.56 194 SER A CA 1
ATOM 1487 C C . SER A 1 194 ? -15.396 5.874 -0.103 1.00 82.56 194 SER A C 1
ATOM 1489 O O . SER A 1 194 ? -14.289 6.391 0.067 1.00 82.56 194 SER A O 1
ATOM 1491 N N . GLY A 1 195 ? -16.167 6.183 -1.151 1.00 75.62 195 GLY A N 1
ATOM 1492 C CA . GLY A 1 195 ? -15.922 7.327 -2.034 1.00 75.62 195 GLY A CA 1
ATOM 1493 C C . GLY A 1 195 ? -14.738 7.211 -3.006 1.00 75.62 195 GLY A C 1
ATOM 1494 O O . GLY A 1 195 ? -14.073 6.177 -3.127 1.00 75.62 195 GLY A O 1
ATOM 1495 N N . PHE A 1 196 ? -14.513 8.303 -3.740 1.00 70.12 196 PHE A N 1
ATOM 1496 C CA . PHE A 1 196 ? -13.347 8.509 -4.600 1.00 70.12 196 PHE A CA 1
ATOM 1497 C C . PHE A 1 196 ? -12.293 9.295 -3.813 1.00 70.12 196 PHE A C 1
ATOM 1499 O O . PHE A 1 196 ? -12.355 10.521 -3.743 1.00 70.12 196 PHE A O 1
ATOM 1506 N N . ASN A 1 197 ? -11.333 8.599 -3.200 1.00 75.75 197 ASN A N 1
ATOM 1507 C CA . ASN A 1 197 ? -10.273 9.260 -2.435 1.00 75.75 197 ASN A CA 1
ATOM 1508 C C . ASN A 1 197 ? -9.061 9.487 -3.331 1.00 75.75 197 ASN A C 1
ATOM 1510 O O . ASN A 1 197 ? -8.305 8.566 -3.629 1.00 75.75 197 ASN A O 1
ATOM 1514 N N . LEU A 1 198 ? -8.898 10.733 -3.768 1.00 77.25 198 LEU A N 1
ATOM 1515 C CA . LEU A 1 198 ? -7.809 11.131 -4.662 1.00 77.25 198 LEU A CA 1
ATOM 1516 C C . LEU A 1 198 ? -6.587 11.669 -3.909 1.00 77.25 198 LEU A C 1
ATOM 1518 O O . LEU A 1 198 ? -5.528 11.838 -4.511 1.00 77.25 198 LEU A O 1
ATOM 1522 N N . THR A 1 199 ? -6.714 11.930 -2.604 1.00 81.50 199 THR A N 1
ATOM 1523 C CA . THR A 1 199 ? -5.663 12.536 -1.776 1.00 81.50 199 THR A CA 1
ATOM 1524 C C . THR A 1 199 ? -5.233 11.610 -0.645 1.00 81.50 199 THR A C 1
ATOM 1526 O O . THR A 1 199 ? -6.062 10.913 -0.056 1.00 81.50 199 THR A O 1
ATOM 1529 N N . ALA A 1 200 ? -3.946 11.661 -0.295 1.00 82.75 200 ALA A N 1
ATOM 1530 C CA . ALA A 1 200 ? -3.382 10.879 0.803 1.00 82.75 200 ALA A CA 1
ATOM 1531 C C . ALA A 1 200 ? -4.116 11.138 2.120 1.00 82.75 200 ALA A C 1
ATOM 1533 O O . ALA A 1 200 ? -4.550 10.200 2.779 1.00 82.75 200 ALA A O 1
ATOM 1534 N N . ARG A 1 201 ? -4.358 12.415 2.445 1.00 85.94 201 ARG A N 1
ATOM 1535 C CA . ARG A 1 201 ? -5.086 12.814 3.656 1.00 85.94 201 ARG A CA 1
ATOM 1536 C C . ARG A 1 201 ? -6.466 12.162 3.746 1.00 85.94 201 ARG A C 1
ATOM 1538 O O . ARG A 1 201 ? -6.846 11.695 4.809 1.00 85.94 201 ARG A O 1
ATOM 1545 N N . SER A 1 202 ? -7.220 12.129 2.648 1.00 88.44 202 SER A N 1
ATOM 1546 C CA . SER A 1 202 ? -8.572 11.563 2.648 1.00 88.44 202 SER A CA 1
ATOM 1547 C C . SER A 1 202 ? -8.572 10.052 2.901 1.00 88.44 202 SER A C 1
ATOM 1549 O O . SER A 1 202 ? -9.374 9.572 3.702 1.00 88.44 202 SER A O 1
ATOM 1551 N N . VAL A 1 203 ? -7.648 9.316 2.273 1.00 90.62 203 VAL A N 1
ATOM 1552 C CA . VAL A 1 203 ? -7.462 7.876 2.521 1.00 90.62 203 VAL A CA 1
ATOM 1553 C C . VAL A 1 203 ? -7.031 7.633 3.967 1.00 90.62 203 VAL A C 1
ATOM 1555 O O . VAL A 1 203 ? -7.570 6.758 4.643 1.00 90.62 203 VAL A O 1
ATOM 1558 N N . PHE A 1 204 ? -6.085 8.433 4.452 1.00 92.06 204 PHE A N 1
ATOM 1559 C CA . PHE A 1 204 ? -5.491 8.271 5.769 1.00 92.06 204 PHE A CA 1
ATOM 1560 C C . PHE A 1 204 ? -6.477 8.541 6.910 1.00 92.06 204 PHE A C 1
ATOM 1562 O O . PHE A 1 204 ? -6.550 7.758 7.855 1.00 92.06 204 PHE A O 1
ATOM 1569 N N . GLU A 1 205 ? -7.305 9.584 6.804 1.00 92.06 205 GLU A N 1
ATOM 1570 C CA . GLU A 1 205 ? -8.352 9.865 7.796 1.00 92.06 205 GLU A CA 1
ATOM 1571 C C . GLU A 1 205 ? -9.402 8.747 7.861 1.00 92.06 205 GLU A C 1
ATOM 1573 O O . GLU A 1 205 ? -9.802 8.338 8.952 1.00 92.06 205 GLU A O 1
ATOM 1578 N N . GLN A 1 206 ? -9.808 8.180 6.719 1.00 93.25 206 GLN A N 1
ATOM 1579 C CA . GLN A 1 206 ? -10.710 7.022 6.723 1.00 93.25 206 GLN A CA 1
ATOM 1580 C C . GLN A 1 206 ? -10.057 5.793 7.353 1.00 93.25 206 GLN A C 1
ATOM 1582 O O . GLN A 1 206 ? -10.681 5.117 8.168 1.00 93.25 206 GLN A O 1
ATOM 1587 N N . ALA A 1 207 ? -8.786 5.522 7.049 1.00 95.19 207 ALA A N 1
ATOM 1588 C CA . ALA A 1 207 ? -8.058 4.443 7.705 1.00 95.19 207 ALA A CA 1
ATOM 1589 C C . ALA A 1 207 ? -7.987 4.652 9.228 1.00 95.19 207 ALA A C 1
ATOM 1591 O O . ALA A 1 207 ? -8.191 3.700 9.980 1.00 95.19 207 ALA A O 1
ATOM 1592 N N . ARG A 1 208 ? -7.763 5.886 9.707 1.00 95.19 208 ARG A N 1
ATOM 1593 C CA . ARG A 1 208 ? -7.792 6.209 11.146 1.00 95.19 208 ARG A CA 1
ATOM 1594 C C . ARG A 1 208 ? -9.150 5.908 11.771 1.00 95.19 208 ARG A C 1
ATOM 1596 O O . ARG A 1 208 ? -9.195 5.303 12.840 1.00 95.19 208 ARG A O 1
ATOM 1603 N N . GLN A 1 209 ? -10.243 6.279 11.103 1.00 94.38 209 GLN A N 1
ATOM 1604 C CA . GLN A 1 209 ? -11.602 5.981 11.567 1.00 94.38 209 GLN A CA 1
ATOM 1605 C C . GLN A 1 209 ? -11.844 4.469 11.662 1.00 94.38 209 GLN A C 1
ATOM 1607 O O . GLN A 1 209 ? -12.304 3.983 12.694 1.00 94.38 209 GLN A O 1
ATOM 1612 N N . ILE A 1 210 ? -11.457 3.712 10.632 1.00 95.25 210 ILE A N 1
ATOM 1613 C CA . ILE A 1 210 ? -11.552 2.244 10.612 1.00 95.25 210 ILE A CA 1
ATOM 1614 C C . ILE A 1 210 ? -10.724 1.634 11.751 1.00 95.25 210 ILE A C 1
ATOM 1616 O O . ILE A 1 210 ? -11.233 0.811 12.509 1.00 95.25 210 ILE A O 1
ATOM 1620 N N . SER A 1 211 ? -9.474 2.071 11.923 1.00 96.38 211 SER A N 1
ATOM 1621 C CA . SER A 1 211 ? -8.586 1.598 12.993 1.00 96.38 211 SER A CA 1
ATOM 1622 C C . SER A 1 211 ? -9.164 1.885 14.382 1.00 96.38 211 SER A C 1
ATOM 1624 O O . SER A 1 211 ? -9.128 1.029 15.266 1.00 96.38 211 SER A O 1
ATOM 1626 N N . ALA A 1 212 ? -9.758 3.065 14.583 1.00 95.44 212 ALA A N 1
ATOM 1627 C CA . ALA A 1 212 ? -10.422 3.412 15.836 1.00 95.44 212 ALA A CA 1
ATOM 1628 C C . ALA A 1 212 ? -11.614 2.484 16.126 1.00 95.44 212 ALA A C 1
ATOM 1630 O O . ALA A 1 212 ? -11.745 1.989 17.246 1.00 95.44 212 ALA A O 1
ATOM 1631 N N . LEU A 1 213 ? -12.439 2.183 15.117 1.00 94.56 213 LEU A N 1
ATOM 1632 C CA . LEU A 1 213 ? -13.561 1.247 15.255 1.00 94.56 213 LEU A CA 1
ATOM 1633 C C . LEU A 1 213 ? -13.098 -0.178 15.580 1.00 94.56 213 LEU A C 1
ATOM 1635 O O . LEU A 1 213 ? -13.749 -0.858 16.371 1.00 94.56 213 LEU A O 1
ATOM 1639 N N . GLN A 1 214 ? -11.976 -0.616 14.999 1.00 94.75 214 GLN A N 1
ATOM 1640 C CA . GLN A 1 214 ? -11.378 -1.926 15.272 1.00 94.75 214 GLN A CA 1
ATOM 1641 C C . GLN A 1 214 ? -10.842 -2.043 16.703 1.00 94.75 214 GLN A C 1
ATOM 1643 O O . GLN A 1 214 ? -10.941 -3.114 17.289 1.00 94.75 214 GLN A O 1
ATOM 1648 N N . LYS A 1 215 ? -10.291 -0.958 17.265 1.00 92.38 215 LYS A N 1
ATOM 1649 C CA . LYS A 1 215 ? -9.749 -0.924 18.637 1.00 92.38 215 LYS A CA 1
ATOM 1650 C C . LYS A 1 215 ? -10.820 -0.800 19.715 1.00 92.38 215 LYS A C 1
ATOM 1652 O O . LYS A 1 215 ? -10.594 -1.210 20.846 1.00 92.38 215 LYS A O 1
ATOM 1657 N N . ALA A 1 216 ? -11.968 -0.211 19.392 1.00 86.75 216 ALA A N 1
ATOM 1658 C CA . ALA A 1 216 ? -13.060 -0.003 20.340 1.00 86.75 216 ALA A CA 1
ATOM 1659 C C . ALA A 1 216 ? -13.856 -1.290 20.648 1.00 86.75 216 ALA A C 1
ATOM 1661 O O . ALA A 1 216 ? -15.001 -1.212 21.096 1.00 86.75 216 ALA A O 1
ATOM 1662 N N . GLY A 1 217 ? -13.345 -2.474 20.303 1.00 65.62 217 GLY A N 1
ATOM 1663 C CA . GLY A 1 217 ? -14.088 -3.728 20.277 1.00 65.62 217 GLY A CA 1
ATOM 1664 C C . GLY A 1 217 ? -13.330 -4.913 20.807 1.00 65.62 217 GLY A C 1
ATOM 1665 O O . GLY A 1 217 ? -14.051 -5.818 21.271 1.00 65.62 217 GLY A O 1
#

Secondary structure (DSSP, 8-state):
-HHHHHHHHHHHHHHHHGGGGGSPPGGGSPPS---EEEEEEEETTEEEEEEEHHHHHTT-TTTTTT--S-SEEEEEEEEHHHHHSSS--HHHHHHHHH--SSEEEEEEEESSSSPTT--GGGEEEEEE-HHHHHHHHHHHHHTB-B-TTS-B-B--PBTTB-SEEEEBSS--BTTBSHHHHHHHHHHHTT----S---SHHHHHHHHHHHHHHHHT-

Solvent-accessible surface area (backbone atoms only — not comparable to full-atom values): 11935 Å² total; per-residue (Å²): 109,73,69,57,53,52,51,51,51,50,51,52,52,55,57,57,60,59,64,70,80,52,70,70,52,74,86,55,49,74,81,78,73,48,87,41,62,38,29,47,37,42,56,85,73,39,37,33,41,38,34,47,18,66,68,50,37,78,67,28,90,71,51,37,87,83,51,76,98,32,63,21,33,38,42,32,48,36,45,34,67,65,76,62,40,87,78,66,54,70,69,51,54,53,38,46,49,64,58,38,99,43,23,20,32,41,39,30,75,30,87,53,86,59,42,91,93,40,52,70,91,34,48,40,63,39,76,22,31,65,68,19,46,52,42,26,43,53,49,55,48,63,38,46,30,54,47,100,86,68,45,74,38,70,71,55,84,41,86,100,44,95,42,46,38,28,37,24,56,76,71,44,31,67,85,39,38,26,30,36,50,50,50,52,42,40,46,39,30,50,43,61,76,54,84,88,36,71,39,27,62,58,49,50,53,52,47,47,53,51,30,52,54,63,71,76,108

Sequence (217 aa):
MKSIFLRITIFLLVLLQAGCAGVPARSDLPSGSKPHTIYLVQYGWHTALLFDGPAILARSAKLGADFHDHQYVLVGWGDGEYFVTEHPPWSKAVKALLASDYPALQVGGRSTNPPLGAQADDVVALAVTERGFQQLVEYIDRSIAADAGGKPIYLGKQENNPDRFYQATGNYSLFNNCNSWVVGALRAAEMPISGFNLTARSVFEQARQISALQKAG

Radius of gyration: 18.95 Å; Cα contacts (8 Å, |Δi|>4): 382; chains: 1; bounding box: 58×50×43 Å

Foldseek 3Di:
DVVVVVVVVVVVVVVVVVVVVFADDLVLDDDDDQPFKKKWFDQPWFIKIKGQPVLLLVQAPACVVPDDDFRIKIKFKFAPVVVQDDDDDVVVVVVSQAAGPFMKIKIDGARDVVGPNTDPLRMFMAGFDPQLSNLLSVLSNLQFDADPVRHGAWPDDHPPDRITITTTDDGHYLQRGRLQSVVVSCVSRSQSGDDRDSTPVNSSVSSVSNRVSVVVD

pLDDT: mean 83.91, std 15.14, range [42.19, 98.56]